Protein AF-A0A1D3LGP4-F1 (afdb_monomer)

Radius of gyration: 23.79 Å; Cα contacts (8 Å, |Δi|>4): 614; chains: 1; bounding box: 51×54×83 Å

Structure (mmCIF, N/CA/C/O backbone):
data_AF-A0A1D3LGP4-F1
#
_entry.id   AF-A0A1D3LGP4-F1
#
loop_
_atom_site.group_PDB
_atom_site.id
_atom_site.type_symbol
_atom_site.label_atom_id
_atom_site.label_alt_id
_atom_site.label_comp_id
_atom_site.label_asym_id
_atom_site.label_entity_id
_atom_site.label_seq_id
_atom_site.pdbx_PDB_ins_code
_atom_site.Cartn_x
_atom_site.Cartn_y
_atom_site.Cartn_z
_atom_site.occupancy
_atom_site.B_iso_or_equiv
_atom_site.auth_seq_id
_atom_site.auth_comp_id
_atom_site.auth_asym_id
_atom_site.auth_atom_id
_atom_site.pdbx_PDB_model_num
ATOM 1 N N . PHE A 1 1 ? -3.890 -15.655 -1.762 1.00 98.50 1 PHE A N 1
ATOM 2 C CA . PHE A 1 1 ? -4.513 -14.379 -1.352 1.00 98.50 1 PHE A CA 1
ATOM 3 C C . PHE A 1 1 ? -5.009 -14.509 0.082 1.00 98.50 1 PHE A C 1
ATOM 5 O O . PHE A 1 1 ? -5.740 -15.450 0.366 1.00 98.50 1 PHE A O 1
ATOM 12 N N . ILE A 1 2 ? -4.576 -13.627 0.984 1.00 98.75 2 ILE A N 1
ATOM 13 C CA . ILE A 1 2 ? -4.987 -13.597 2.395 1.00 98.75 2 ILE A CA 1
ATOM 14 C C . ILE A 1 2 ? -6.132 -12.598 2.554 1.00 98.75 2 ILE A C 1
ATOM 16 O O . ILE A 1 2 ? -6.033 -11.475 2.062 1.00 98.75 2 ILE A O 1
ATOM 20 N N . HIS A 1 3 ? -7.181 -12.995 3.276 1.00 98.88 3 HIS A N 1
ATOM 21 C CA . HIS A 1 3 ? -8.272 -12.119 3.694 1.00 98.88 3 HIS A CA 1
ATOM 22 C C . HIS A 1 3 ? -8.682 -12.465 5.132 1.00 98.88 3 HIS A C 1
ATOM 24 O O . HIS A 1 3 ? -9.300 -13.499 5.374 1.00 98.88 3 HIS A O 1
ATOM 30 N N . LEU A 1 4 ? -8.340 -11.596 6.087 1.00 98.69 4 LEU A N 1
ATOM 31 C CA . LEU A 1 4 ? -8.847 -11.651 7.461 1.00 98.69 4 LEU A CA 1
ATOM 32 C C . LEU A 1 4 ? -9.879 -10.545 7.670 1.00 98.69 4 LEU A C 1
ATOM 34 O O . LEU A 1 4 ? -9.785 -9.479 7.066 1.00 98.69 4 LEU A O 1
ATOM 38 N N . THR A 1 5 ? -10.849 -10.772 8.547 1.00 98.75 5 THR A N 1
ATOM 39 C CA . THR A 1 5 ? -11.844 -9.757 8.908 1.00 98.75 5 THR A CA 1
ATOM 40 C C . THR A 1 5 ? -11.935 -9.642 10.421 1.00 98.75 5 THR A C 1
ATOM 42 O O . THR A 1 5 ? -12.128 -10.637 11.118 1.00 98.75 5 THR A O 1
ATOM 45 N N . TYR A 1 6 ? -11.828 -8.418 10.924 1.00 97.31 6 TYR A N 1
ATOM 46 C CA . TYR A 1 6 ? -12.239 -8.059 12.273 1.00 97.31 6 TYR A CA 1
ATOM 47 C C . TYR A 1 6 ? -13.585 -7.345 12.206 1.00 97.31 6 TYR A C 1
ATOM 49 O O . TYR A 1 6 ? -13.752 -6.406 11.430 1.00 97.31 6 TYR A O 1
ATOM 57 N N . LYS A 1 7 ? -14.530 -7.754 13.052 1.00 97.50 7 LYS A N 1
ATOM 58 C CA . LYS A 1 7 ? -15.820 -7.085 13.197 1.00 97.50 7 LYS A CA 1
ATOM 59 C C . LYS A 1 7 ? -16.043 -6.704 14.653 1.00 97.50 7 LYS A C 1
ATOM 61 O O . LYS A 1 7 ? -16.172 -7.572 15.516 1.00 97.50 7 LYS A O 1
ATOM 66 N N . GLY A 1 8 ? -16.068 -5.402 14.908 1.00 92.25 8 GLY A N 1
ATOM 67 C CA . GLY A 1 8 ? -16.356 -4.835 16.215 1.00 92.25 8 GLY A CA 1
ATOM 68 C C . GLY A 1 8 ? -17.794 -5.088 16.651 1.00 92.25 8 GLY A C 1
ATOM 69 O O . GLY A 1 8 ? -18.684 -5.345 15.839 1.00 92.25 8 GLY A O 1
ATOM 70 N N . LYS A 1 9 ? -18.027 -5.008 17.963 1.00 86.81 9 LYS A N 1
ATOM 71 C CA . LYS A 1 9 ? -19.382 -5.070 18.522 1.00 86.81 9 LYS A CA 1
ATOM 72 C C . LYS A 1 9 ? -20.182 -3.812 18.160 1.00 86.81 9 LYS A C 1
ATOM 74 O O . LYS A 1 9 ? -19.610 -2.752 17.907 1.00 86.81 9 LYS A O 1
ATOM 79 N N . GLY A 1 10 ? -21.507 -3.942 18.209 1.00 89.81 10 GLY A N 1
ATOM 80 C CA . GLY A 1 10 ? -22.451 -2.859 17.933 1.00 89.81 10 GLY A CA 1
ATOM 81 C C . GLY A 1 10 ? -22.709 -2.633 16.442 1.00 89.81 10 GLY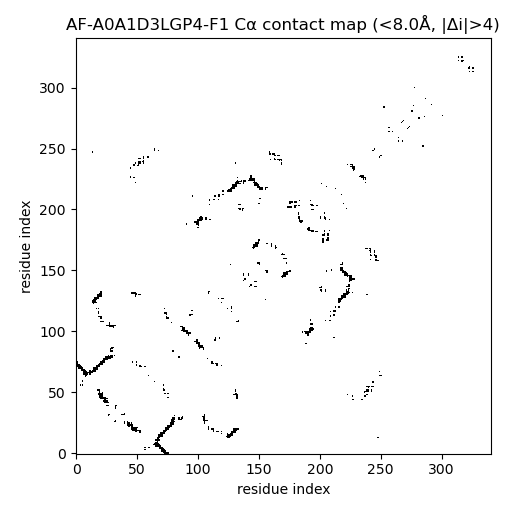 A C 1
ATOM 82 O O . GLY A 1 10 ? -22.262 -3.396 15.588 1.00 89.81 10 GLY A O 1
ATOM 83 N N . GLU A 1 11 ? -23.464 -1.578 16.137 1.00 90.94 11 GLU A N 1
ATOM 84 C CA . GLU A 1 11 ? -23.695 -1.132 14.760 1.00 90.94 11 GLU A CA 1
ATOM 85 C C . GLU A 1 11 ? -22.375 -0.670 14.129 1.00 90.94 11 GLU A C 1
ATOM 87 O O . GLU A 1 11 ? -21.642 0.124 14.727 1.00 90.94 11 GLU A O 1
ATOM 92 N N . ILE A 1 12 ? -22.071 -1.175 12.931 1.00 93.88 12 ILE A N 1
ATOM 93 C CA . ILE A 1 12 ? -20.855 -0.827 12.194 1.00 93.88 12 ILE A CA 1
ATOM 94 C C . ILE A 1 12 ? -21.037 0.543 11.544 1.00 93.88 12 ILE A C 1
ATOM 96 O O . ILE A 1 12 ? -21.869 0.711 10.659 1.00 93.88 12 ILE A O 1
ATOM 100 N N . LYS A 1 13 ? -20.221 1.510 11.968 1.00 90.44 13 LYS A N 1
ATOM 101 C CA . LYS A 1 13 ? -20.209 2.890 11.459 1.00 90.44 13 LYS A CA 1
ATOM 102 C C . LYS A 1 13 ? -19.135 3.125 10.402 1.00 90.44 13 LYS A C 1
ATOM 104 O O . LYS A 1 13 ? -19.152 4.153 9.723 1.00 90.44 13 LYS A O 1
ATOM 109 N N . LYS A 1 14 ? -18.152 2.226 10.317 1.00 93.25 14 LYS A N 1
ATOM 110 C CA . LYS A 1 14 ? -17.022 2.364 9.404 1.00 93.25 14 LYS A CA 1
ATOM 111 C C . LYS A 1 14 ? -16.486 1.008 8.964 1.00 93.25 14 LYS A C 1
ATOM 113 O O . LYS A 1 14 ? -16.207 0.153 9.802 1.00 93.25 14 LYS A O 1
ATOM 118 N N . LYS A 1 15 ? -16.306 0.847 7.658 1.00 97.56 15 LYS A N 1
ATOM 119 C CA . LYS A 1 15 ? -15.663 -0.291 7.011 1.00 97.56 15 LYS A CA 1
ATOM 120 C C . LYS A 1 15 ? -14.341 0.141 6.394 1.00 97.56 15 LYS A C 1
ATOM 122 O O . LYS A 1 15 ? -14.286 1.143 5.685 1.00 97.56 15 LYS A O 1
ATOM 127 N N . ILE A 1 16 ? -13.268 -0.586 6.669 1.00 98.25 16 ILE A N 1
ATOM 128 C CA . ILE A 1 16 ? -11.913 -0.223 6.236 1.00 98.25 16 ILE A CA 1
ATOM 129 C C . ILE A 1 16 ? -11.253 -1.453 5.625 1.00 98.25 16 ILE A C 1
ATOM 131 O O . ILE A 1 16 ? -11.353 -2.539 6.190 1.00 98.25 16 ILE A O 1
ATOM 135 N N . ALA A 1 17 ? -10.549 -1.288 4.508 1.00 98.81 17 ALA A N 1
ATOM 136 C CA . ALA A 1 17 ? -9.636 -2.300 3.992 1.00 98.81 17 ALA A CA 1
ATOM 137 C C . ALA A 1 17 ? -8.188 -1.832 4.146 1.00 98.81 17 ALA A C 1
ATOM 139 O O . ALA A 1 17 ? -7.806 -0.781 3.633 1.00 98.81 17 ALA A O 1
ATOM 140 N N . PHE A 1 18 ? -7.381 -2.640 4.825 1.00 98.88 18 PHE A N 1
ATOM 141 C CA . PHE A 1 18 ? -5.931 -2.529 4.842 1.00 98.88 18 PHE A CA 1
ATOM 142 C C . PHE A 1 18 ? -5.329 -3.549 3.886 1.00 98.88 18 PHE A C 1
ATOM 144 O O . PHE A 1 18 ? -5.557 -4.750 4.036 1.00 98.88 18 PHE A O 1
ATOM 151 N N . VAL A 1 19 ? -4.567 -3.070 2.904 1.00 98.94 19 VAL A N 1
ATOM 152 C CA . VAL A 1 19 ? -4.003 -3.898 1.832 1.00 98.94 19 VAL A CA 1
ATOM 153 C C . VAL A 1 19 ? -2.480 -3.862 1.902 1.00 98.94 19 VAL A C 1
ATOM 155 O O . VAL A 1 19 ? -1.868 -2.810 1.776 1.00 98.94 19 VAL A O 1
ATOM 158 N N . GLY A 1 20 ? -1.841 -5.005 2.124 1.00 98.94 20 GLY A N 1
ATOM 159 C CA . GLY A 1 20 ? -0.385 -5.090 2.233 1.00 98.94 20 GLY A CA 1
ATOM 160 C C . GLY A 1 20 ? 0.240 -5.764 1.017 1.00 98.94 20 GLY A C 1
ATOM 161 O O . GLY A 1 20 ? -0.147 -6.893 0.692 1.00 98.94 20 GLY A O 1
ATOM 162 N N . LYS A 1 21 ? 1.251 -5.139 0.391 1.00 98.94 21 LYS A N 1
ATOM 163 C CA . LYS A 1 21 ? 2.111 -5.833 -0.594 1.00 98.94 21 LYS A CA 1
ATOM 164 C C . LYS A 1 21 ? 2.756 -7.053 0.072 1.00 98.94 21 LYS A C 1
ATOM 166 O O . LYS A 1 21 ? 3.289 -6.945 1.179 1.00 98.94 21 LYS A O 1
ATOM 171 N N . GLY A 1 22 ? 2.662 -8.207 -0.585 1.00 98.75 22 GLY A N 1
ATOM 172 C C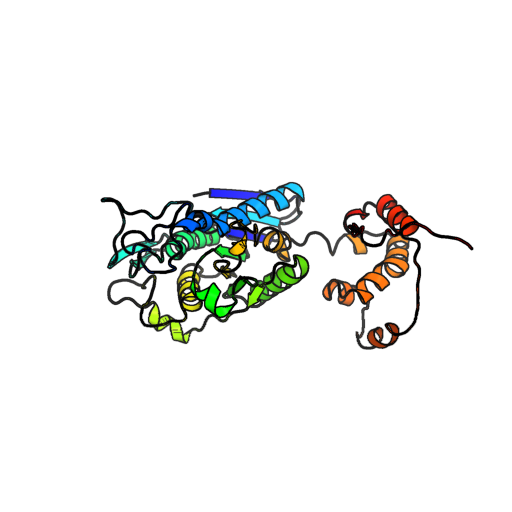A . GLY A 1 22 ? 3.011 -9.511 -0.019 1.00 98.75 22 GLY A CA 1
ATOM 173 C C . GLY A 1 22 ? 3.970 -10.326 -0.879 1.00 98.75 22 GLY A C 1
ATOM 174 O O . GLY A 1 22 ? 3.769 -11.530 -0.994 1.00 98.75 22 GLY A O 1
ATOM 175 N N . ILE A 1 23 ? 4.975 -9.700 -1.494 1.00 98.88 23 ILE A N 1
ATOM 176 C CA . ILE A 1 23 ? 5.972 -10.434 -2.280 1.00 98.88 23 ILE A CA 1
ATOM 177 C C . ILE A 1 23 ? 6.976 -11.077 -1.318 1.00 98.88 23 ILE A C 1
ATOM 179 O O . ILE A 1 23 ? 7.710 -10.382 -0.623 1.00 98.88 23 ILE A O 1
ATOM 183 N N . THR A 1 24 ? 6.967 -12.406 -1.201 1.00 98.75 24 THR A N 1
ATOM 184 C CA . THR A 1 24 ? 7.789 -13.119 -0.202 1.00 98.75 24 THR A CA 1
ATOM 185 C C . THR A 1 24 ? 9.277 -13.069 -0.522 1.00 98.75 24 THR A C 1
ATOM 187 O O . THR A 1 24 ? 10.103 -13.020 0.389 1.00 98.75 24 THR A O 1
ATOM 190 N N . PHE A 1 25 ? 9.602 -13.043 -1.810 1.00 98.81 25 PHE A N 1
ATOM 191 C CA . PHE A 1 25 ? 10.920 -12.750 -2.341 1.00 98.81 25 PHE A CA 1
ATOM 192 C C . PHE A 1 25 ? 10.768 -12.129 -3.729 1.00 98.81 25 PHE A C 1
ATOM 194 O O . PHE A 1 25 ? 9.971 -12.599 -4.546 1.00 98.81 25 PHE A O 1
ATOM 201 N N . ASP A 1 26 ? 11.526 -11.065 -3.977 1.00 98.69 26 ASP A N 1
ATOM 202 C CA . ASP A 1 26 ? 11.511 -10.337 -5.239 1.00 98.69 26 ASP A CA 1
ATOM 203 C C . ASP A 1 26 ? 12.869 -10.424 -5.940 1.00 98.69 26 ASP A C 1
ATOM 205 O O . ASP A 1 26 ? 13.795 -9.669 -5.646 1.00 98.69 26 ASP A O 1
ATOM 209 N N . ALA A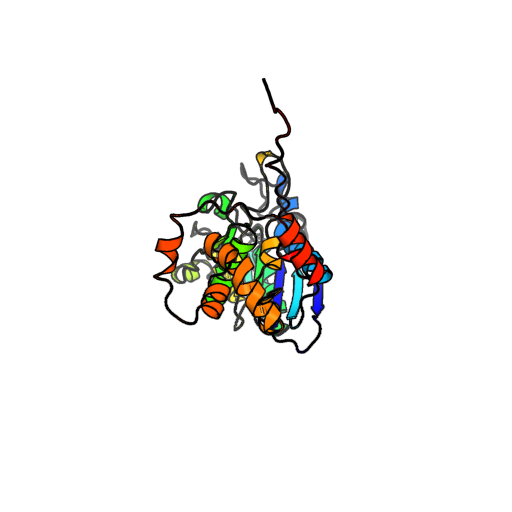 1 27 ? 12.998 -11.353 -6.887 1.00 98.50 27 ALA A N 1
ATOM 210 C CA . ALA A 1 27 ? 14.168 -11.409 -7.760 1.00 98.50 27 ALA A CA 1
ATOM 211 C C . ALA A 1 27 ? 14.139 -10.311 -8.844 1.00 98.50 27 ALA A C 1
ATOM 213 O O . ALA A 1 27 ? 15.151 -10.078 -9.505 1.00 98.50 27 ALA A O 1
ATOM 214 N N . GLY A 1 28 ? 12.984 -9.675 -9.063 1.00 98.38 28 GLY A N 1
ATOM 215 C CA . GLY A 1 28 ? 12.671 -8.822 -10.211 1.00 98.38 28 GLY A CA 1
ATOM 216 C C . GLY A 1 28 ? 12.154 -9.564 -11.445 1.00 98.38 28 GLY A C 1
ATOM 217 O O . GLY A 1 28 ? 11.834 -8.949 -12.464 1.00 98.38 28 GLY A O 1
ATOM 218 N N . GLY A 1 29 ? 12.047 -10.894 -11.387 1.00 98.56 29 GLY A N 1
ATOM 219 C CA . GLY A 1 29 ? 11.673 -11.720 -12.536 1.00 98.56 29 GLY A CA 1
ATOM 220 C C . GLY A 1 29 ? 12.718 -11.644 -13.655 1.00 98.56 29 GLY A C 1
ATOM 221 O O . GLY A 1 29 ? 13.920 -11.610 -13.396 1.00 98.56 29 GLY A O 1
ATOM 222 N N . TYR A 1 30 ? 12.278 -11.615 -14.916 1.00 98.56 30 TYR A N 1
ATOM 223 C CA . TYR A 1 30 ? 13.190 -11.494 -16.063 1.00 98.56 30 TYR A CA 1
ATOM 224 C C . TYR A 1 30 ? 13.950 -10.157 -16.097 1.00 98.56 30 TYR A C 1
ATOM 226 O O . TYR A 1 30 ? 15.089 -10.113 -16.562 1.00 98.56 30 TYR A O 1
ATOM 234 N N . ASN A 1 31 ? 13.381 -9.081 -15.550 1.00 97.88 31 ASN A N 1
ATOM 235 C CA . ASN A 1 31 ? 14.112 -7.868 -15.183 1.00 97.88 31 ASN A CA 1
ATOM 236 C C . ASN A 1 31 ? 14.857 -8.059 -13.854 1.00 97.88 31 ASN A C 1
ATOM 238 O O . ASN A 1 31 ? 14.626 -7.345 -12.884 1.00 97.88 31 ASN A O 1
ATOM 242 N N . LEU A 1 32 ? 15.764 -9.036 -13.833 1.00 98.44 32 LEU A N 1
ATOM 243 C CA . LEU A 1 32 ? 16.519 -9.435 -12.651 1.00 98.44 32 LEU A CA 1
ATOM 244 C C . LEU A 1 32 ? 17.201 -8.237 -11.979 1.00 98.44 32 LEU A C 1
ATOM 246 O O . LEU A 1 32 ? 17.863 -7.428 -12.640 1.00 98.44 32 LEU A O 1
ATOM 250 N N . LYS A 1 33 ? 17.128 -8.190 -10.647 1.00 98.06 33 LYS A N 1
ATOM 251 C CA . LYS A 1 33 ? 17.894 -7.276 -9.788 1.00 98.06 33 LYS A CA 1
ATOM 252 C C . LYS A 1 33 ? 19.397 -7.602 -9.823 1.00 98.06 33 LYS A C 1
ATOM 254 O O . LYS A 1 33 ? 19.974 -8.101 -8.865 1.00 98.06 33 LYS A O 1
ATOM 259 N N . ALA A 1 34 ? 20.037 -7.337 -10.961 1.00 97.12 34 ALA A N 1
ATOM 260 C CA . ALA A 1 34 ? 21.456 -7.607 -11.219 1.00 97.12 34 ALA A CA 1
ATOM 261 C C . ALA A 1 34 ? 22.337 -6.345 -11.151 1.00 97.12 34 ALA A C 1
ATOM 263 O O . ALA A 1 34 ? 23.563 -6.430 -11.189 1.00 97.12 34 ALA A O 1
ATOM 264 N N . GLY A 1 35 ? 21.722 -5.161 -11.076 1.00 93.19 35 GLY A N 1
ATOM 265 C CA . GLY A 1 35 ? 22.443 -3.893 -11.001 1.00 93.19 35 GLY A CA 1
ATOM 266 C C . GLY A 1 35 ? 23.162 -3.698 -9.656 1.00 93.19 35 GLY A C 1
ATOM 267 O O . GLY A 1 35 ? 22.681 -4.191 -8.628 1.00 93.19 35 GLY A O 1
ATOM 268 N N . PRO A 1 36 ? 24.274 -2.938 -9.622 1.00 93.06 36 PRO A N 1
ATOM 269 C CA . PRO A 1 36 ? 24.915 -2.540 -8.372 1.00 93.06 36 PRO A CA 1
ATOM 270 C C . PRO A 1 36 ? 23.930 -1.822 -7.443 1.00 93.06 36 PRO A C 1
ATOM 272 O O . PRO A 1 36 ? 23.225 -0.908 -7.868 1.00 93.06 36 PRO A O 1
ATOM 275 N N . GLY A 1 37 ? 23.880 -2.233 -6.173 1.00 90.38 37 GLY A N 1
ATOM 276 C CA . GLY A 1 37 ? 22.982 -1.633 -5.180 1.00 90.38 37 GLY A CA 1
ATOM 277 C C . GLY A 1 37 ? 21.498 -1.985 -5.351 1.00 90.38 37 GLY A C 1
ATOM 278 O O . GLY A 1 37 ? 20.655 -1.331 -4.747 1.00 90.38 37 GLY A O 1
ATOM 279 N N . SER A 1 38 ? 21.164 -3.006 -6.147 1.00 91.44 38 SER A N 1
ATOM 280 C CA . SER A 1 38 ? 19.783 -3.496 -6.305 1.00 91.44 38 SER A CA 1
ATOM 281 C C . SER A 1 38 ? 19.220 -4.201 -5.063 1.00 91.44 38 SER A C 1
ATOM 283 O O . SER A 1 38 ? 18.004 -4.339 -4.948 1.00 91.44 38 SER A O 1
ATOM 285 N N . MET A 1 39 ? 20.088 -4.591 -4.120 1.00 94.62 39 MET A N 1
ATOM 286 C CA . MET A 1 39 ? 19.742 -5.187 -2.823 1.00 94.62 39 MET A CA 1
ATOM 287 C C . MET A 1 39 ? 18.925 -6.484 -2.926 1.00 94.62 39 MET A C 1
ATOM 289 O O . MET A 1 39 ? 18.067 -6.742 -2.080 1.00 94.62 39 MET A O 1
ATOM 293 N N . ILE A 1 40 ? 19.162 -7.306 -3.956 1.00 97.69 40 ILE A N 1
ATOM 294 C CA . ILE A 1 40 ? 18.442 -8.575 -4.160 1.00 97.69 40 ILE A CA 1
ATOM 295 C C . ILE A 1 40 ? 18.484 -9.480 -2.912 1.00 97.69 40 ILE A C 1
ATOM 297 O O . ILE A 1 40 ? 17.503 -10.138 -2.579 1.00 97.69 40 ILE A O 1
ATOM 301 N N . GLU A 1 41 ? 19.579 -9.449 -2.150 1.00 95.44 41 GLU A N 1
ATOM 302 C CA . GLU A 1 41 ? 19.765 -10.196 -0.904 1.00 95.44 41 GLU A CA 1
ATOM 303 C C . GLU A 1 41 ? 18.831 -9.755 0.236 1.00 95.44 41 GLU A C 1
ATOM 305 O O . GLU A 1 41 ? 18.568 -10.525 1.165 1.00 95.44 41 GLU A O 1
ATOM 310 N N . LEU A 1 42 ? 18.301 -8.528 0.174 1.00 95.75 42 LEU A N 1
ATOM 311 C CA . LEU A 1 42 ? 17.356 -7.992 1.153 1.00 95.75 42 LEU A CA 1
ATOM 312 C C . LEU A 1 42 ? 15.894 -8.247 0.778 1.00 95.75 42 LEU A C 1
ATOM 314 O O . LEU A 1 42 ? 15.028 -8.047 1.628 1.00 95.75 42 LEU A O 1
ATOM 318 N N . MET A 1 43 ? 15.597 -8.743 -0.428 1.00 97.69 43 MET A N 1
ATOM 319 C CA . MET A 1 43 ? 14.234 -8.801 -0.985 1.00 97.69 43 MET A CA 1
ATOM 320 C C . MET A 1 43 ? 13.264 -9.746 -0.266 1.00 97.69 43 MET A C 1
ATOM 322 O O . MET A 1 43 ? 12.069 -9.723 -0.538 1.00 97.69 43 MET A O 1
ATOM 326 N N . LYS A 1 44 ? 13.719 -10.477 0.760 1.00 97.38 44 LYS A N 1
ATOM 327 C CA . LYS A 1 44 ? 12.827 -11.086 1.765 1.00 97.38 44 LYS A CA 1
ATOM 328 C C . LYS A 1 44 ? 11.957 -10.059 2.507 1.00 97.38 44 LYS A C 1
ATOM 330 O O . LYS A 1 44 ? 10.948 -10.419 3.102 1.00 97.38 44 LYS A O 1
ATOM 335 N N . PHE A 1 45 ? 12.367 -8.787 2.533 1.00 97.00 45 PHE A N 1
ATOM 336 C CA . PHE A 1 45 ? 11.603 -7.706 3.159 1.00 97.00 45 PHE A CA 1
ATOM 337 C C . PHE A 1 45 ? 10.432 -7.218 2.295 1.00 97.00 45 PHE A C 1
ATOM 339 O O . PHE A 1 45 ? 9.660 -6.379 2.758 1.00 97.00 45 PHE A O 1
ATOM 346 N N . ASP A 1 46 ? 10.265 -7.723 1.070 1.00 98.50 46 ASP A N 1
ATOM 347 C CA . ASP A 1 46 ? 9.312 -7.172 0.101 1.00 98.50 46 ASP A CA 1
ATOM 348 C C . ASP A 1 46 ? 7.833 -7.554 0.366 1.00 98.50 46 ASP A C 1
ATOM 350 O O . ASP A 1 46 ? 6.892 -7.179 -0.341 1.00 98.50 46 ASP A O 1
ATOM 354 N N . MET A 1 47 ? 7.621 -8.242 1.487 1.00 98.56 47 MET A N 1
ATOM 355 C CA . MET A 1 47 ? 6.336 -8.518 2.124 1.00 98.56 47 MET A CA 1
ATOM 356 C C . MET A 1 47 ? 6.099 -7.653 3.376 1.00 98.56 47 MET A C 1
ATOM 358 O O . MET A 1 47 ? 5.171 -7.915 4.143 1.00 98.56 47 MET A O 1
ATOM 362 N N . SER A 1 48 ? 6.908 -6.607 3.607 1.00 98.56 48 SER A N 1
ATOM 363 C CA . SER A 1 48 ? 6.792 -5.741 4.796 1.00 98.56 48 SER A CA 1
ATOM 364 C C . SER A 1 48 ? 5.425 -5.064 4.904 1.00 98.56 48 SER A C 1
ATOM 366 O O . SER A 1 48 ? 4.932 -4.859 6.011 1.00 98.56 48 SER A O 1
ATOM 368 N N . GLY A 1 49 ? 4.783 -4.759 3.772 1.00 98.69 49 GLY A N 1
ATOM 369 C CA . GLY A 1 49 ? 3.413 -4.245 3.750 1.00 98.69 49 GLY A CA 1
ATOM 370 C C . GLY A 1 49 ? 2.412 -5.247 4.331 1.00 98.69 49 GLY A C 1
ATOM 371 O O . GLY A 1 49 ? 1.641 -4.918 5.229 1.00 98.69 49 GLY A O 1
ATOM 372 N N . CYS A 1 50 ? 2.468 -6.502 3.879 1.00 98.81 50 CYS A N 1
ATOM 373 C CA . CYS A 1 50 ? 1.686 -7.606 4.437 1.00 98.81 50 CYS A CA 1
ATOM 374 C C . CYS A 1 50 ? 1.982 -7.811 5.930 1.00 98.81 50 CYS A C 1
ATOM 376 O O . CYS A 1 50 ? 1.052 -7.918 6.728 1.00 98.81 50 CYS A O 1
ATOM 378 N N . ALA A 1 51 ? 3.255 -7.779 6.339 1.00 97.44 51 ALA A N 1
ATOM 379 C CA . ALA A 1 51 ? 3.637 -7.882 7.747 1.00 97.44 51 ALA A CA 1
ATOM 380 C C . ALA A 1 51 ? 3.022 -6.762 8.606 1.00 97.44 51 ALA A C 1
ATOM 382 O O . ALA A 1 51 ? 2.513 -7.036 9.692 1.00 97.44 51 ALA A O 1
ATOM 383 N N . ALA A 1 52 ? 3.016 -5.518 8.114 1.00 97.62 52 ALA A N 1
ATOM 384 C CA . ALA A 1 52 ? 2.397 -4.386 8.800 1.00 97.62 52 ALA A CA 1
ATOM 385 C C . ALA A 1 52 ? 0.876 -4.559 8.950 1.00 97.62 52 ALA A C 1
ATOM 387 O O . ALA A 1 52 ? 0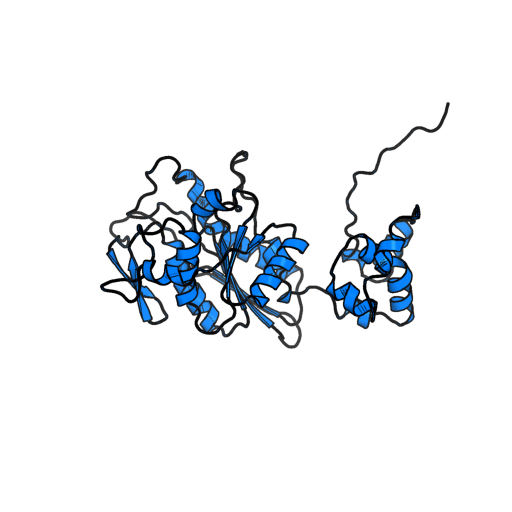.324 -4.294 10.019 1.00 97.62 52 ALA A O 1
ATOM 388 N N . VAL A 1 53 ? 0.209 -5.059 7.906 1.00 98.62 53 VAL A N 1
ATOM 389 C CA . VAL A 1 53 ? -1.232 -5.358 7.906 1.00 98.62 53 VAL A CA 1
ATOM 390 C C . VAL A 1 53 ? -1.581 -6.509 8.855 1.00 98.62 53 VAL A C 1
ATOM 392 O O . VAL A 1 53 ? -2.549 -6.419 9.604 1.00 98.62 53 VAL A O 1
ATOM 395 N N . LEU A 1 54 ? -0.790 -7.582 8.891 1.00 96.75 54 LEU A N 1
ATOM 396 C CA . LEU A 1 54 ? -1.007 -8.687 9.833 1.00 96.75 54 LEU A CA 1
ATOM 397 C C . LEU A 1 54 ? -0.697 -8.278 11.280 1.00 96.75 54 LEU A C 1
ATOM 399 O O . LEU A 1 54 ? -1.419 -8.660 12.202 1.00 96.75 54 LEU A O 1
ATOM 403 N N . GLY A 1 55 ? 0.338 -7.461 11.491 1.00 87.25 55 GLY A N 1
ATOM 404 C CA . GLY A 1 55 ? 0.647 -6.891 12.801 1.00 87.25 55 GLY A CA 1
ATOM 405 C C . GLY A 1 55 ? -0.467 -5.972 13.308 1.00 87.25 55 GLY A C 1
ATOM 406 O O . GLY A 1 55 ? -0.840 -6.054 14.479 1.00 87.25 55 GLY A O 1
ATOM 407 N N . SER A 1 56 ? -1.065 -5.153 12.436 1.00 88.81 56 SER A N 1
ATOM 408 C CA . SER A 1 56 ? -2.226 -4.338 12.812 1.00 88.81 56 SER A CA 1
ATOM 409 C C . SER A 1 56 ? -3.465 -5.196 13.078 1.00 88.81 56 SER A C 1
ATOM 411 O O . SER A 1 56 ? -4.198 -4.911 14.023 1.00 88.81 56 SER A O 1
ATOM 413 N N . ALA A 1 57 ? -3.660 -6.303 12.350 1.00 85.88 57 ALA A N 1
ATOM 414 C CA . ALA A 1 57 ? -4.714 -7.276 12.644 1.00 85.88 57 ALA A CA 1
ATOM 415 C C . ALA A 1 57 ? -4.574 -7.872 14.053 1.00 85.88 57 ALA A C 1
ATOM 417 O O . ALA A 1 57 ? -5.563 -7.958 14.783 1.00 85.88 57 ALA A O 1
ATOM 418 N N . TYR A 1 58 ? -3.351 -8.221 14.468 1.00 81.19 58 TYR A N 1
ATOM 419 C CA . TYR A 1 58 ? -3.067 -8.668 15.835 1.00 81.19 58 TYR A CA 1
ATOM 420 C C . TYR A 1 58 ? -3.430 -7.595 16.874 1.00 81.19 58 TYR A C 1
ATOM 422 O O . TYR A 1 58 ? -4.148 -7.883 17.838 1.00 81.19 58 TYR A O 1
ATOM 430 N N . CYS A 1 59 ? -2.987 -6.350 16.671 1.00 79.31 59 CYS A N 1
ATOM 431 C CA . CYS A 1 59 ? -3.299 -5.240 17.573 1.00 79.31 59 CYS A CA 1
ATOM 432 C C . CYS A 1 59 ? -4.812 -4.994 17.666 1.00 79.31 59 CYS A C 1
ATOM 434 O O . CYS A 1 59 ? -5.366 -4.966 18.763 1.00 79.31 59 CYS A O 1
ATOM 436 N N . ILE A 1 60 ? -5.502 -4.889 16.531 1.00 81.12 60 ILE A N 1
ATOM 437 C CA . ILE A 1 60 ? -6.942 -4.614 16.460 1.00 81.12 60 ILE A CA 1
ATOM 438 C C . ILE A 1 60 ? -7.757 -5.771 17.050 1.00 81.12 60 ILE A C 1
ATOM 440 O O . ILE A 1 60 ? -8.663 -5.530 17.845 1.00 81.12 60 ILE A O 1
ATOM 444 N N . GLY A 1 61 ? -7.410 -7.025 16.750 1.00 75.75 61 GLY A N 1
ATOM 445 C CA . GLY A 1 61 ? -8.066 -8.202 17.330 1.00 75.75 61 GLY A CA 1
ATOM 446 C C . GLY A 1 61 ? -7.871 -8.330 18.847 1.00 75.75 61 GLY A C 1
ATOM 447 O O . GLY A 1 61 ? -8.722 -8.899 19.537 1.00 75.75 61 GLY A O 1
ATOM 448 N N . THR A 1 62 ? -6.783 -7.761 19.376 1.00 73.38 62 THR A N 1
ATOM 449 C CA . THR A 1 62 ? -6.492 -7.719 20.816 1.00 73.38 62 THR A CA 1
ATOM 450 C C . THR A 1 62 ? -7.237 -6.582 21.510 1.00 73.38 62 THR A C 1
ATOM 452 O O . THR A 1 62 ? -7.884 -6.813 22.532 1.00 73.38 62 THR A O 1
ATOM 455 N N . ILE A 1 63 ? -7.172 -5.367 20.956 1.00 81.56 63 ILE A N 1
ATOM 456 C CA . ILE A 1 63 ? -7.784 -4.170 21.549 1.00 81.56 63 ILE A CA 1
ATOM 457 C C . ILE A 1 63 ? -9.313 -4.202 21.410 1.00 81.56 63 ILE A C 1
ATOM 459 O O . ILE A 1 63 ? -10.024 -3.739 22.299 1.00 81.56 63 ILE A O 1
ATOM 463 N N . LYS A 1 64 ? -9.813 -4.805 20.327 1.00 83.38 64 LYS A N 1
ATOM 464 C CA . LYS A 1 64 ? -11.234 -5.000 20.022 1.00 83.38 64 LYS A CA 1
ATOM 465 C C . LYS A 1 64 ? -12.035 -3.687 19.928 1.00 83.38 64 LYS A C 1
ATOM 467 O O . LYS A 1 64 ? -12.992 -3.510 20.684 1.00 83.38 64 LYS A O 1
ATOM 472 N N . PRO A 1 65 ? -11.697 -2.773 18.994 1.00 80.44 65 PRO A N 1
ATOM 473 C CA . PRO A 1 65 ? -12.476 -1.555 18.771 1.00 80.44 65 PRO A CA 1
ATOM 474 C C . PRO A 1 65 ? -13.930 -1.871 18.384 1.00 80.44 65 PRO A C 1
ATOM 476 O O . PRO A 1 65 ? -14.206 -2.798 17.619 1.00 80.44 65 PRO A O 1
ATOM 479 N N . GLU A 1 66 ? -14.875 -1.104 18.915 1.00 85.50 66 GLU A N 1
ATOM 480 C CA . GLU A 1 66 ? -16.300 -1.227 18.590 1.00 85.50 66 GLU A CA 1
ATOM 481 C C . GLU A 1 66 ? -16.645 -0.435 17.321 1.00 85.50 66 GLU A C 1
ATOM 483 O O . GLU A 1 66 ? -15.883 0.427 16.889 1.00 85.50 66 GLU A O 1
ATOM 488 N N . HIS A 1 67 ? -17.804 -0.713 16.722 1.00 88.56 67 HIS A N 1
ATOM 489 C CA . HIS A 1 67 ? -18.364 0.051 15.596 1.00 88.56 67 HIS A CA 1
ATOM 490 C C . HIS A 1 67 ? -17.551 0.075 14.290 1.00 88.56 67 HIS A C 1
ATOM 492 O O . HIS A 1 67 ? -17.880 0.847 13.385 1.00 88.56 67 HIS A O 1
ATOM 498 N N . VAL A 1 68 ? -16.536 -0.777 14.153 1.00 92.94 68 VAL A N 1
ATOM 499 C CA . VAL A 1 68 ? -15.699 -0.866 12.949 1.00 92.94 68 VAL A CA 1
ATOM 500 C C . VAL A 1 68 ? -15.656 -2.284 12.389 1.00 92.94 68 VAL A C 1
ATOM 502 O O . VAL A 1 68 ? -15.654 -3.262 13.135 1.00 92.94 68 VAL A O 1
ATOM 505 N N . GLU A 1 69 ? -15.600 -2.396 11.068 1.00 97.69 69 GLU A N 1
ATOM 506 C CA . GLU A 1 69 ? -15.304 -3.633 10.342 1.00 97.69 69 GLU A CA 1
ATOM 507 C C . GLU A 1 69 ? -14.012 -3.398 9.550 1.00 97.69 69 GLU A C 1
ATOM 509 O O . GLU A 1 69 ? -13.914 -2.440 8.783 1.00 97.69 69 GLU A O 1
ATOM 514 N N . VAL A 1 70 ? -12.987 -4.212 9.796 1.00 98.50 70 VAL A N 1
ATOM 515 C CA . VAL A 1 70 ? -11.655 -4.041 9.203 1.00 98.50 70 VAL A CA 1
ATOM 516 C C . VAL A 1 70 ? -11.278 -5.306 8.449 1.00 98.50 70 VAL A C 1
ATOM 518 O O . VAL A 1 70 ? -11.234 -6.392 9.026 1.00 98.50 70 VAL A O 1
ATOM 521 N N . HIS A 1 71 ? -10.992 -5.151 7.162 1.00 98.88 71 HIS A N 1
ATOM 522 C CA . HIS A 1 71 ? -10.503 -6.201 6.281 1.00 98.88 71 HIS A CA 1
ATOM 523 C C . HIS A 1 71 ? -8.990 -6.075 6.142 1.00 98.88 71 HIS A C 1
ATOM 525 O O . HIS A 1 71 ? -8.479 -5.003 5.832 1.00 98.88 71 HIS A O 1
ATOM 531 N N . PHE A 1 72 ? -8.277 -7.174 6.351 1.00 98.81 72 PHE A N 1
ATOM 532 C CA . PHE A 1 72 ? -6.825 -7.251 6.226 1.00 98.81 72 PHE A CA 1
ATOM 533 C C . PHE A 1 72 ? -6.505 -8.145 5.037 1.00 98.81 72 PHE A C 1
ATOM 535 O O . PHE A 1 72 ? -6.802 -9.344 5.056 1.00 98.81 72 PHE A O 1
ATOM 542 N N . LEU A 1 73 ? -5.952 -7.547 3.989 1.00 98.94 73 LEU A N 1
ATOM 543 C CA . LEU A 1 73 ? -5.826 -8.150 2.670 1.00 98.94 73 LEU A CA 1
ATOM 544 C C . LEU A 1 73 ? -4.362 -8.204 2.239 1.00 98.94 73 LEU A C 1
ATOM 546 O O . LEU A 1 73 ? -3.604 -7.257 2.453 1.00 98.94 73 LEU A O 1
ATOM 550 N N . SER A 1 74 ? -3.967 -9.294 1.584 1.00 98.94 74 SER A N 1
ATOM 551 C CA . SER A 1 74 ? -2.678 -9.358 0.891 1.00 98.94 74 SER A CA 1
ATOM 552 C C . SER A 1 74 ? -2.690 -10.369 -0.257 1.00 98.94 74 SER A C 1
ATOM 554 O O . SER A 1 74 ? -3.000 -11.553 -0.078 1.00 98.94 74 SER A O 1
ATOM 556 N N . ALA A 1 75 ? -2.308 -9.913 -1.448 1.00 98.88 75 ALA A N 1
ATOM 557 C CA . ALA A 1 75 ? -2.051 -10.766 -2.602 1.00 98.88 75 ALA A CA 1
ATOM 558 C C . ALA A 1 75 ? -0.629 -11.345 -2.517 1.00 98.88 75 ALA A C 1
ATOM 560 O O . ALA A 1 75 ? 0.291 -10.864 -3.168 1.00 98.88 75 ALA A O 1
ATOM 561 N N . VAL A 1 76 ? -0.451 -12.349 -1.653 1.00 98.88 76 VAL A N 1
ATOM 562 C CA . VAL A 1 76 ? 0.857 -12.977 -1.410 1.00 98.88 76 VAL A CA 1
ATOM 563 C C . VAL A 1 76 ? 1.276 -13.876 -2.574 1.00 98.88 76 VAL A C 1
ATOM 565 O O . VAL A 1 76 ? 0.505 -14.758 -2.967 1.00 98.88 76 VAL A O 1
ATOM 568 N N . CYS A 1 77 ? 2.495 -13.676 -3.075 1.00 98.81 77 CYS A N 1
ATOM 569 C CA . CYS A 1 77 ? 3.174 -14.517 -4.064 1.00 98.81 77 CYS A CA 1
ATOM 570 C C . CYS A 1 77 ? 4.700 -14.288 -4.010 1.00 98.81 77 CYS A C 1
ATOM 572 O O . CYS A 1 77 ? 5.189 -13.582 -3.132 1.00 98.81 77 CYS A O 1
ATOM 574 N N . GLU A 1 78 ? 5.447 -14.879 -4.941 1.00 98.62 78 GLU A N 1
ATOM 575 C CA . GLU A 1 78 ? 6.898 -14.711 -5.085 1.00 98.62 78 GLU A CA 1
ATOM 576 C C . GLU A 1 78 ? 7.236 -14.334 -6.536 1.00 98.62 78 GLU A C 1
ATOM 578 O O . GLU A 1 78 ? 6.614 -14.864 -7.461 1.00 98.62 78 GLU A O 1
ATOM 583 N N . ASN A 1 79 ? 8.194 -13.423 -6.751 1.00 98.69 79 ASN A N 1
ATOM 584 C CA . ASN A 1 79 ? 8.588 -12.956 -8.086 1.00 98.69 79 ASN A CA 1
ATOM 585 C C . ASN A 1 79 ? 9.925 -13.577 -8.497 1.00 98.69 79 ASN A C 1
ATOM 587 O O . ASN A 1 79 ? 10.990 -13.156 -8.044 1.00 98.69 79 ASN A O 1
ATOM 591 N N . MET A 1 80 ? 9.856 -14.593 -9.357 1.00 98.62 80 MET A N 1
ATOM 592 C CA . MET A 1 80 ? 10.976 -15.479 -9.683 1.00 98.62 80 MET A CA 1
ATOM 593 C C . MET A 1 80 ? 11.225 -15.573 -11.188 1.00 98.62 80 MET A C 1
ATOM 595 O O . MET A 1 80 ? 10.346 -15.307 -12.007 1.00 98.62 80 MET A O 1
ATOM 599 N N . ILE A 1 81 ? 12.426 -16.025 -11.554 1.00 98.50 81 ILE A N 1
ATOM 600 C CA . ILE A 1 81 ? 12.751 -16.435 -12.924 1.00 98.50 81 ILE A CA 1
ATOM 601 C C . ILE A 1 81 ? 12.386 -17.908 -13.089 1.00 98.50 81 ILE A C 1
ATOM 603 O O . ILE A 1 81 ? 12.779 -18.756 -12.290 1.00 98.50 81 ILE A O 1
ATOM 607 N N . SER A 1 82 ? 11.642 -18.221 -14.142 1.00 98.31 82 SER A N 1
ATOM 608 C CA . SER A 1 82 ? 11.251 -19.584 -14.490 1.00 98.31 82 SER A CA 1
ATOM 609 C C . SER A 1 82 ? 10.803 -19.626 -15.946 1.00 98.31 82 SER A C 1
ATOM 611 O O . SER A 1 82 ? 10.380 -18.611 -16.490 1.00 98.31 82 SER A O 1
ATOM 613 N N . GLN A 1 83 ? 10.793 -20.813 -16.553 1.00 98.12 83 GLN A N 1
ATOM 614 C CA . GLN A 1 83 ? 10.125 -21.039 -17.841 1.00 98.12 83 GLN A CA 1
ATOM 615 C C . GLN A 1 83 ? 8.628 -20.665 -17.817 1.00 98.12 83 GLN A C 1
ATOM 617 O O . GLN A 1 83 ? 8.045 -20.387 -18.859 1.00 98.12 83 GLN A O 1
ATOM 622 N N . ASN A 1 84 ? 8.019 -20.644 -16.625 1.00 98.38 84 ASN A N 1
ATOM 623 C CA . ASN A 1 84 ? 6.619 -20.277 -16.410 1.00 98.38 84 ASN A CA 1
ATOM 624 C C . ASN A 1 84 ? 6.432 -18.795 -16.032 1.00 98.38 84 ASN A C 1
ATOM 626 O O . ASN A 1 84 ? 5.307 -18.383 -15.756 1.00 98.38 84 ASN A O 1
ATOM 630 N N . ALA A 1 85 ? 7.509 -18.008 -15.938 1.00 98.38 85 ALA A N 1
ATOM 631 C CA . ALA A 1 85 ? 7.415 -16.612 -15.533 1.00 98.38 85 ALA A CA 1
ATOM 632 C C . ALA A 1 85 ? 6.817 -15.749 -16.654 1.00 98.38 85 ALA A C 1
ATOM 634 O O . ALA A 1 85 ? 7.120 -15.929 -17.836 1.00 98.38 85 ALA A O 1
ATOM 635 N N . TYR A 1 86 ? 5.987 -14.785 -16.260 1.00 98.44 86 TYR A N 1
ATOM 636 C CA . TYR A 1 86 ? 5.563 -13.687 -17.124 1.00 98.44 86 TYR A CA 1
ATOM 637 C C . TYR A 1 86 ? 6.768 -12.860 -17.594 1.00 98.44 86 TYR A C 1
ATOM 639 O O . TYR A 1 86 ? 7.801 -12.790 -16.921 1.00 98.44 86 TYR A O 1
ATOM 647 N N . ARG A 1 87 ? 6.651 -12.261 -18.778 1.00 98.62 87 ARG A N 1
ATOM 648 C CA . ARG A 1 87 ? 7.765 -11.622 -19.487 1.00 98.62 87 ARG A CA 1
ATOM 649 C C . ARG A 1 87 ? 7.577 -10.109 -19.592 1.00 98.62 87 ARG A C 1
ATOM 651 O O . ARG A 1 87 ? 6.444 -9.629 -19.634 1.00 98.62 87 ARG A O 1
ATOM 658 N N . PRO A 1 88 ? 8.674 -9.349 -19.740 1.00 98.19 88 PRO A N 1
ATOM 659 C CA . PRO A 1 88 ? 8.592 -7.979 -20.221 1.00 98.19 88 PRO A CA 1
ATOM 660 C C . PRO A 1 88 ? 7.917 -7.965 -21.602 1.00 98.19 88 PRO A C 1
ATOM 662 O O . PRO A 1 88 ? 8.312 -8.717 -22.493 1.00 98.19 88 PRO A O 1
ATOM 665 N N . GLY A 1 89 ? 6.899 -7.127 -21.768 1.00 97.25 89 GLY A N 1
ATOM 666 C CA . GLY A 1 89 ? 6.066 -7.024 -22.966 1.00 97.25 89 GLY A CA 1
ATOM 667 C C . GLY A 1 89 ? 4.799 -7.885 -22.952 1.00 97.25 89 GLY A C 1
ATOM 668 O O . GLY A 1 89 ? 3.958 -7.705 -23.831 1.00 97.25 89 GLY A O 1
ATOM 669 N N . ASP A 1 90 ? 4.613 -8.783 -21.976 1.00 98.69 90 ASP A N 1
ATOM 670 C CA . ASP A 1 90 ? 3.329 -9.474 -21.826 1.00 98.69 90 ASP A CA 1
ATOM 671 C C . ASP A 1 90 ? 2.217 -8.450 -21.522 1.00 98.69 90 ASP A C 1
ATOM 673 O O . ASP A 1 90 ? 2.416 -7.493 -20.767 1.00 98.69 90 ASP A O 1
ATOM 677 N N . ILE A 1 91 ? 1.025 -8.673 -22.084 1.00 98.75 91 ILE A N 1
ATOM 678 C CA . ILE A 1 91 ? -0.189 -7.936 -21.721 1.00 98.75 91 ILE A CA 1
ATOM 679 C C . ILE A 1 91 ? -1.008 -8.821 -20.788 1.00 98.75 91 ILE A C 1
ATOM 681 O O . ILE A 1 91 ? -1.479 -9.890 -21.180 1.00 98.75 91 ILE A O 1
ATOM 685 N N . VAL A 1 92 ? -1.188 -8.367 -19.552 1.00 98.69 92 VAL A N 1
ATOM 686 C CA . VAL A 1 92 ? -1.999 -9.051 -18.538 1.00 98.69 92 VAL A CA 1
ATOM 687 C C . VAL A 1 92 ? -3.326 -8.324 -18.350 1.00 98.69 92 VAL A C 1
ATOM 689 O O . VAL A 1 92 ? -3.423 -7.126 -18.595 1.00 98.69 92 VAL A O 1
ATOM 692 N N . THR A 1 93 ? -4.369 -9.035 -17.926 1.00 98.88 93 THR A N 1
ATOM 693 C CA . THR A 1 93 ? -5.693 -8.440 -17.677 1.00 98.88 93 THR A CA 1
ATOM 694 C C . THR A 1 93 ? -5.999 -8.492 -16.189 1.00 98.88 93 THR A C 1
ATOM 696 O O . THR A 1 93 ? -6.044 -9.576 -15.611 1.00 98.88 93 THR A O 1
ATOM 699 N N . ALA A 1 94 ? -6.208 -7.331 -15.572 1.00 98.81 94 ALA A N 1
ATOM 700 C CA . ALA A 1 94 ? -6.620 -7.233 -14.176 1.00 98.81 94 ALA A CA 1
ATOM 701 C C . ALA A 1 94 ? -8.101 -7.615 -14.002 1.00 98.81 94 ALA A C 1
ATOM 703 O O . ALA A 1 94 ? -8.900 -7.586 -14.938 1.00 98.81 94 ALA A O 1
ATOM 704 N N . SER A 1 95 ? -8.514 -7.907 -12.772 1.00 98.69 95 SER A N 1
ATOM 705 C CA . SER A 1 95 ? -9.874 -8.351 -12.424 1.00 98.69 95 SER A CA 1
ATOM 706 C C . SER A 1 95 ? -10.980 -7.293 -12.577 1.00 98.69 95 SER A C 1
ATOM 708 O O . SER A 1 95 ? -12.160 -7.598 -12.357 1.00 98.69 95 SER A O 1
ATOM 710 N N . ASN A 1 96 ? -10.629 -6.055 -12.943 1.00 98.12 96 ASN A N 1
ATOM 711 C CA . ASN A 1 96 ? -11.560 -5.012 -13.389 1.00 98.12 96 ASN A CA 1
ATOM 712 C C . ASN A 1 96 ? -11.652 -4.902 -14.926 1.00 98.12 96 ASN A C 1
ATOM 714 O O . ASN A 1 96 ? -12.295 -3.982 -15.424 1.00 98.12 96 ASN A O 1
ATOM 718 N N . GLY A 1 97 ? -11.013 -5.813 -15.666 1.00 98.50 97 GLY A N 1
ATOM 719 C CA . GLY A 1 97 ? -11.011 -5.857 -17.128 1.00 98.50 97 GLY A CA 1
ATOM 720 C C . GLY A 1 97 ? -9.959 -4.972 -17.799 1.00 98.50 97 GLY A C 1
ATOM 721 O O . GLY A 1 97 ? -9.789 -5.090 -19.008 1.00 98.50 97 GLY A O 1
ATOM 722 N N . LYS A 1 98 ? -9.233 -4.122 -17.053 1.00 98.56 98 LYS A N 1
ATOM 723 C CA . LYS A 1 98 ? -8.156 -3.301 -17.625 1.00 98.56 98 LYS A CA 1
ATOM 724 C C . LYS A 1 98 ? -6.982 -4.177 -18.053 1.00 98.56 98 LYS A C 1
ATOM 726 O O . LYS A 1 98 ? -6.511 -5.023 -17.289 1.00 98.56 98 LYS A O 1
ATOM 731 N N . THR A 1 99 ? -6.481 -3.926 -19.252 1.00 98.81 99 THR A N 1
ATOM 732 C CA . THR A 1 99 ? -5.279 -4.554 -19.800 1.00 98.81 99 THR A CA 1
ATOM 733 C C . THR A 1 99 ? -4.033 -3.739 -19.454 1.00 98.81 99 THR A C 1
ATOM 735 O O . THR A 1 99 ? -4.027 -2.509 -19.521 1.00 98.81 99 THR A O 1
ATOM 738 N N . ILE A 1 100 ? -2.963 -4.425 -19.054 1.00 98.81 100 ILE A N 1
ATOM 739 C CA . ILE A 1 100 ? -1.709 -3.830 -18.590 1.00 98.81 100 ILE A CA 1
ATOM 740 C C . ILE A 1 100 ? -0.560 -4.420 -19.404 1.00 98.81 100 ILE A C 1
ATOM 742 O O . ILE A 1 100 ? -0.286 -5.615 -19.312 1.00 98.81 100 ILE A O 1
ATOM 746 N N . GLU A 1 101 ? 0.138 -3.579 -20.158 1.00 98.56 101 GLU A N 1
ATOM 747 C CA . GLU A 1 101 ? 1.426 -3.912 -20.764 1.00 98.56 101 GLU A CA 1
ATOM 748 C C . GLU A 1 101 ? 2.513 -3.898 -19.673 1.00 98.56 101 GLU A C 1
ATOM 750 O O . GLU A 1 101 ? 2.693 -2.919 -18.935 1.00 98.56 101 GLU A O 1
ATOM 755 N N . VAL A 1 102 ? 3.215 -5.022 -19.518 1.00 98.44 102 VAL A N 1
ATOM 756 C CA . VAL A 1 102 ? 4.269 -5.191 -18.513 1.00 98.44 102 VAL A CA 1
ATOM 757 C C . VAL A 1 102 ? 5.589 -4.670 -19.076 1.00 98.44 102 VAL A C 1
ATOM 759 O O . VAL A 1 102 ? 6.363 -5.406 -19.677 1.00 98.44 102 VAL A O 1
ATOM 762 N N . GLY A 1 103 ? 5.886 -3.390 -18.859 1.00 96.50 103 GLY A N 1
ATOM 763 C CA . GLY A 1 103 ? 7.154 -2.786 -19.278 1.00 96.50 103 GLY A CA 1
ATOM 764 C C . GLY A 1 103 ? 8.366 -3.245 -18.455 1.00 96.50 103 GLY A C 1
ATOM 765 O O . GLY A 1 103 ? 9.495 -3.193 -18.939 1.00 96.50 103 GLY A O 1
ATOM 766 N N . ASN A 1 104 ? 8.153 -3.678 -17.207 1.00 97.75 104 ASN A N 1
ATOM 767 C CA . ASN A 1 104 ? 9.207 -4.210 -16.340 1.00 97.75 104 ASN A CA 1
ATOM 768 C C . ASN A 1 104 ? 8.623 -5.183 -15.296 1.00 97.75 104 ASN A C 1
ATOM 770 O O . ASN A 1 104 ? 7.673 -4.822 -14.596 1.00 97.75 104 ASN A O 1
ATOM 774 N N . THR A 1 105 ? 9.189 -6.386 -15.178 1.00 98.56 105 THR A N 1
ATOM 775 C CA . THR A 1 105 ? 8.766 -7.431 -14.223 1.00 98.56 105 THR A CA 1
ATOM 776 C C . THR A 1 105 ? 9.261 -7.201 -12.787 1.00 98.56 105 THR A C 1
ATOM 778 O O . THR A 1 105 ? 8.811 -7.887 -11.879 1.00 98.56 105 THR A O 1
ATOM 781 N N . ASP A 1 106 ? 10.143 -6.225 -12.565 1.00 98.12 106 ASP A N 1
ATOM 782 C CA . ASP A 1 106 ? 10.578 -5.712 -11.248 1.00 98.12 106 ASP A CA 1
ATOM 783 C C . ASP A 1 106 ? 9.639 -4.607 -10.717 1.00 98.12 106 ASP A C 1
ATOM 785 O O . ASP A 1 106 ? 9.913 -3.898 -9.751 1.00 98.12 106 ASP A O 1
ATOM 789 N N . ALA A 1 107 ? 8.534 -4.378 -11.433 1.00 98.06 107 ALA A N 1
ATOM 790 C CA . ALA A 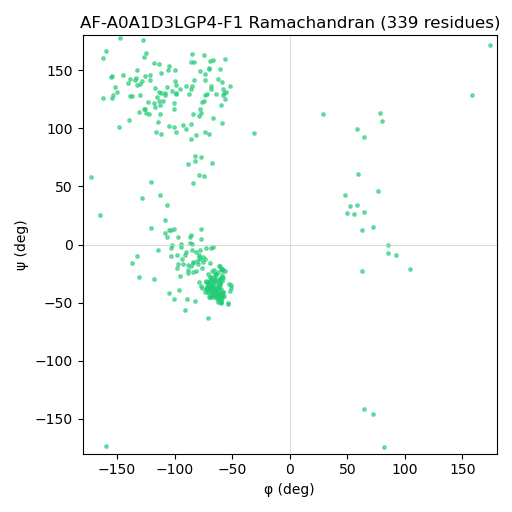1 107 ? 7.417 -3.547 -11.008 1.00 98.06 107 ALA A CA 1
ATOM 791 C C . ALA A 1 107 ? 6.169 -4.421 -10.780 1.00 98.06 107 ALA A C 1
ATOM 793 O O . ALA A 1 107 ? 5.059 -4.063 -11.177 1.00 98.06 107 ALA A O 1
ATOM 794 N N . GLU A 1 108 ? 6.361 -5.575 -10.148 1.00 98.69 108 GLU A N 1
ATOM 795 C CA . GLU A 1 108 ? 5.369 -6.603 -9.823 1.00 98.69 108 GLU A CA 1
ATOM 796 C C . GLU A 1 108 ? 4.420 -6.176 -8.699 1.00 98.69 108 GLU A C 1
ATOM 798 O O . GLU A 1 108 ? 3.223 -6.464 -8.741 1.00 98.69 108 GLU A O 1
ATOM 803 N N . GLY A 1 109 ? 4.923 -5.437 -7.703 1.00 98.69 109 GLY A N 1
ATOM 804 C CA . GLY A 1 109 ? 4.171 -5.108 -6.497 1.00 98.69 109 GLY A CA 1
ATOM 805 C C . GLY A 1 109 ? 2.880 -4.368 -6.817 1.00 98.69 109 GLY A C 1
ATOM 806 O O . GLY A 1 109 ? 1.825 -4.701 -6.286 1.00 98.69 109 GLY A O 1
ATOM 807 N N . ARG A 1 110 ? 2.928 -3.433 -7.770 1.00 98.69 110 ARG A N 1
ATOM 808 C CA . ARG A 1 110 ? 1.739 -2.696 -8.216 1.00 98.69 110 ARG A CA 1
ATOM 809 C C . ARG A 1 110 ? 0.746 -3.570 -8.989 1.00 98.69 110 ARG A C 1
ATOM 811 O O . ARG A 1 110 ? -0.442 -3.294 -8.921 1.00 98.69 110 ARG A O 1
ATOM 818 N N . LEU A 1 111 ? 1.203 -4.626 -9.671 1.00 98.88 111 LEU A N 1
ATOM 819 C CA . LEU A 1 111 ? 0.323 -5.581 -10.356 1.00 98.88 111 LEU A CA 1
ATOM 820 C C . LEU A 1 111 ? -0.466 -6.411 -9.337 1.00 98.88 111 LEU A C 1
ATOM 822 O O . LEU A 1 111 ? -1.680 -6.531 -9.447 1.00 98.88 111 LEU A O 1
ATOM 826 N N . THR A 1 112 ? 0.200 -6.915 -8.294 1.00 98.88 112 THR A N 1
ATOM 827 C CA . THR A 1 112 ? -0.493 -7.653 -7.220 1.00 98.88 112 THR A CA 1
ATOM 828 C C . THR A 1 112 ? -1.436 -6.754 -6.416 1.00 98.88 112 THR A C 1
ATOM 830 O O . THR A 1 112 ? -2.543 -7.167 -6.063 1.00 98.88 112 THR A O 1
ATOM 833 N N . LEU A 1 113 ? -1.034 -5.502 -6.167 1.00 98.94 113 LEU A N 1
ATOM 834 C CA . LEU A 1 113 ? -1.877 -4.508 -5.509 1.00 98.94 113 LEU A CA 1
ATOM 835 C C . LEU A 1 113 ? -3.079 -4.113 -6.368 1.00 98.94 113 LEU A C 1
ATOM 837 O O . LEU A 1 113 ? -4.145 -3.929 -5.801 1.00 98.94 113 LEU A O 1
ATOM 841 N N . ALA A 1 114 ? -2.957 -4.026 -7.695 1.00 98.88 114 ALA A N 1
ATOM 842 C CA . ALA A 1 114 ? -4.076 -3.699 -8.579 1.00 98.88 114 ALA A CA 1
ATOM 843 C C . ALA A 1 114 ? -5.278 -4.628 -8.345 1.00 98.88 114 ALA A C 1
ATOM 845 O O . ALA A 1 114 ? -6.378 -4.158 -8.058 1.00 98.88 114 ALA A O 1
ATOM 846 N N . ASP A 1 115 ? -5.065 -5.946 -8.362 1.00 98.88 115 ASP A N 1
ATOM 847 C CA . ASP A 1 115 ? -6.139 -6.904 -8.080 1.00 98.88 115 ASP A CA 1
ATOM 848 C C . ASP A 1 115 ? -6.592 -6.885 -6.617 1.00 98.88 115 ASP A C 1
ATOM 850 O O . ASP A 1 115 ? -7.783 -7.038 -6.338 1.00 98.88 115 ASP A O 1
ATOM 854 N N . ALA A 1 116 ? -5.680 -6.652 -5.670 1.00 98.88 116 ALA A N 1
ATOM 855 C CA . ALA A 1 116 ? -6.044 -6.530 -4.261 1.00 98.88 116 ALA A CA 1
ATOM 856 C C . ALA A 1 116 ? -6.903 -5.282 -3.977 1.00 98.88 116 ALA A C 1
ATOM 858 O O . ALA A 1 116 ? -7.816 -5.352 -3.155 1.00 98.88 116 ALA A O 1
ATOM 859 N N . LEU A 1 117 ? -6.652 -4.169 -4.672 1.00 98.94 117 LEU A N 1
ATOM 860 C CA . LEU A 1 117 ? -7.425 -2.927 -4.595 1.00 98.94 117 LEU A CA 1
ATOM 861 C C . LEU A 1 117 ? -8.808 -3.102 -5.226 1.00 98.94 117 LEU A C 1
ATOM 863 O O . LEU A 1 117 ? -9.804 -2.755 -4.594 1.00 98.94 117 LEU A O 1
ATOM 867 N N . VAL A 1 118 ? -8.892 -3.733 -6.404 1.00 98.88 118 VAL A N 1
ATOM 868 C CA . VAL A 1 118 ? -10.182 -4.081 -7.025 1.00 98.88 118 VAL A CA 1
ATOM 869 C C . VAL A 1 118 ? -10.990 -5.001 -6.109 1.00 98.88 118 VAL A C 1
ATOM 871 O O . VAL A 1 118 ? -12.197 -4.818 -5.942 1.00 98.88 118 VAL A O 1
ATOM 874 N N . TYR A 1 119 ? -10.340 -5.987 -5.486 1.00 98.88 119 TYR A N 1
ATOM 875 C CA . TYR A 1 119 ? -10.986 -6.858 -4.508 1.00 98.88 119 TYR A CA 1
ATOM 876 C C . TYR A 1 119 ? -11.472 -6.072 -3.282 1.00 98.88 119 TYR A C 1
ATOM 878 O O . TYR A 1 119 ? -12.615 -6.250 -2.868 1.00 98.88 119 TYR A O 1
ATOM 886 N N . ALA A 1 120 ? -10.648 -5.175 -2.733 1.00 98.81 120 ALA A N 1
ATOM 887 C CA . ALA A 1 120 ? -11.007 -4.328 -1.596 1.00 98.81 120 ALA A CA 1
ATOM 888 C C . ALA A 1 120 ? -12.203 -3.410 -1.899 1.00 98.81 120 ALA A C 1
ATOM 890 O O . ALA A 1 120 ? -13.098 -3.280 -1.066 1.00 98.81 120 ALA A O 1
ATOM 891 N N . GLU A 1 121 ? -12.260 -2.814 -3.092 1.00 98.25 121 GLU A N 1
ATOM 892 C CA . GLU A 1 121 ? -13.380 -1.966 -3.510 1.00 98.25 121 GLU A CA 1
ATOM 893 C C . GLU A 1 121 ? -14.680 -2.776 -3.651 1.00 98.25 121 GLU A C 1
ATOM 895 O O . GLU A 1 121 ? -15.728 -2.339 -3.176 1.00 98.25 121 GLU A O 1
ATOM 900 N N . LYS A 1 122 ? -14.613 -4.007 -4.183 1.00 98.31 122 LYS A N 1
ATOM 901 C CA . LYS A 1 122 ? -15.772 -4.919 -4.289 1.00 98.31 122 LYS A CA 1
ATOM 902 C C . LYS A 1 122 ? -16.375 -5.318 -2.937 1.00 98.31 122 LYS A C 1
ATOM 904 O O . LYS A 1 122 ? -17.552 -5.665 -2.890 1.00 98.31 122 LYS A O 1
ATOM 909 N N . ILE A 1 123 ? -15.610 -5.265 -1.843 1.00 98.25 123 ILE A N 1
ATOM 910 C CA . ILE A 1 123 ? -16.130 -5.503 -0.482 1.00 98.25 123 ILE A CA 1
ATOM 911 C C . ILE A 1 123 ? -17.101 -4.384 -0.051 1.00 98.25 123 ILE A C 1
ATOM 913 O O . ILE A 1 123 ? -17.952 -4.610 0.811 1.00 98.25 123 ILE A O 1
ATOM 917 N N . GLY A 1 124 ? -17.012 -3.191 -0.651 1.00 97.50 124 GLY A N 1
ATOM 918 C CA . GLY A 1 124 ? -17.847 -2.041 -0.299 1.00 97.50 124 GLY A CA 1
ATOM 919 C C . GLY A 1 124 ? -17.405 -1.362 1.000 1.00 97.50 124 GLY A C 1
ATOM 920 O O . GLY A 1 124 ? -18.226 -1.099 1.880 1.00 97.50 124 GLY A O 1
ATOM 921 N N . VAL A 1 125 ? -16.097 -1.132 1.152 1.00 98.12 125 VAL A N 1
ATOM 922 C CA . VAL A 1 125 ? -15.521 -0.412 2.302 1.00 98.12 125 VAL A CA 1
ATOM 923 C C . VAL A 1 125 ? -15.577 1.107 2.117 1.00 98.12 125 VAL A C 1
ATOM 925 O O . VAL A 1 125 ? -15.603 1.600 0.994 1.00 98.12 125 VAL A O 1
ATOM 928 N N . ASP A 1 126 ? -15.545 1.863 3.218 1.00 97.31 126 ASP A N 1
ATOM 929 C CA . ASP A 1 126 ? -15.496 3.330 3.178 1.00 97.31 126 ASP A CA 1
ATOM 930 C C . ASP A 1 126 ? -14.106 3.865 2.815 1.00 97.31 126 ASP A C 1
ATOM 932 O O . ASP A 1 126 ? -13.987 4.897 2.159 1.00 97.31 126 ASP A O 1
ATOM 936 N N . HIS A 1 127 ? -13.049 3.205 3.299 1.00 98.31 127 HIS A N 1
ATOM 937 C CA . HIS A 1 127 ? -11.671 3.589 3.009 1.00 98.31 127 HIS A CA 1
ATOM 938 C C . HIS A 1 127 ? -10.827 2.370 2.652 1.00 98.31 127 HIS A C 1
ATOM 940 O O . HIS A 1 127 ? -10.917 1.330 3.311 1.00 98.31 127 HIS A O 1
ATOM 946 N N . ILE A 1 128 ? -9.936 2.548 1.682 1.00 98.88 128 ILE A N 1
ATOM 947 C CA . ILE A 1 128 ? -8.873 1.597 1.358 1.00 98.88 128 ILE A CA 1
ATOM 948 C C . ILE A 1 128 ? -7.538 2.266 1.686 1.00 98.88 128 ILE A C 1
ATOM 950 O O . ILE A 1 128 ? -7.244 3.350 1.189 1.00 98.88 128 ILE A O 1
ATOM 954 N N . VAL A 1 129 ? -6.726 1.640 2.533 1.00 98.88 129 VAL A N 1
ATOM 955 C CA . VAL A 1 129 ? -5.355 2.091 2.798 1.00 98.88 129 VAL A CA 1
ATOM 956 C C . VAL A 1 129 ? -4.417 0.950 2.464 1.00 98.88 129 VAL A C 1
ATOM 958 O O . VAL A 1 129 ? -4.430 -0.078 3.143 1.00 98.88 129 VAL A O 1
ATOM 961 N N . ASP A 1 130 ? -3.616 1.119 1.418 1.00 98.94 130 ASP A N 1
ATOM 962 C CA . ASP A 1 130 ? -2.577 0.156 1.089 1.00 98.94 130 ASP A CA 1
ATOM 963 C C . ASP A 1 130 ? -1.198 0.605 1.587 1.00 98.94 130 ASP A C 1
ATOM 965 O O . ASP A 1 130 ? -0.916 1.796 1.736 1.00 98.94 130 ASP A O 1
ATOM 969 N N . ILE A 1 131 ? -0.353 -0.371 1.909 1.00 98.94 131 ILE A N 1
ATOM 970 C CA . ILE A 1 131 ? 0.998 -0.175 2.430 1.00 98.94 131 ILE A CA 1
ATOM 971 C C . ILE A 1 131 ? 1.956 -1.145 1.738 1.00 98.94 131 ILE A C 1
ATOM 973 O O . ILE A 1 131 ? 1.708 -2.355 1.674 1.00 98.94 131 ILE A O 1
ATOM 977 N N . ALA A 1 132 ? 3.056 -0.627 1.193 1.00 98.88 132 ALA A N 1
ATOM 978 C CA . ALA A 1 132 ? 3.929 -1.425 0.339 1.00 98.88 132 ALA A CA 1
ATOM 979 C C . ALA A 1 132 ? 5.375 -0.929 0.301 1.00 98.88 132 ALA A C 1
ATOM 981 O O . ALA A 1 132 ? 5.642 0.267 0.296 1.00 98.88 132 ALA A O 1
ATOM 982 N N . THR A 1 133 ? 6.317 -1.862 0.203 1.00 98.44 133 THR A N 1
ATOM 983 C CA . THR A 1 133 ? 7.690 -1.616 -0.256 1.00 98.44 133 THR A CA 1
ATOM 984 C C . THR A 1 133 ? 7.665 -1.481 -1.780 1.00 98.44 133 THR A C 1
ATOM 986 O O . THR A 1 133 ? 7.950 -2.428 -2.509 1.00 98.44 133 THR A O 1
ATOM 989 N N . LEU A 1 134 ? 7.186 -0.339 -2.289 1.00 98.31 134 LEU A N 1
ATOM 990 C CA . LEU A 1 134 ? 6.790 -0.254 -3.698 1.00 98.31 134 LEU A CA 1
ATOM 991 C C . LEU A 1 134 ? 7.875 0.315 -4.606 1.00 98.31 134 LEU A C 1
ATOM 993 O O . LEU A 1 134 ? 8.021 -0.155 -5.734 1.00 98.31 134 LEU A O 1
ATOM 997 N N . THR A 1 135 ? 8.619 1.331 -4.159 1.00 97.44 135 THR A N 1
ATOM 998 C CA . THR A 1 135 ? 9.622 1.974 -5.016 1.00 97.44 135 THR A CA 1
ATOM 999 C C . THR A 1 135 ? 10.923 2.311 -4.295 1.00 97.44 135 THR A C 1
ATOM 1001 O O . THR A 1 135 ? 10.954 3.048 -3.312 1.00 97.44 135 THR A O 1
ATOM 1004 N N . GLY A 1 136 ? 12.054 1.879 -4.865 1.00 94.94 136 GLY A N 1
ATOM 1005 C CA . GLY A 1 136 ? 13.387 2.280 -4.389 1.00 94.94 136 GLY A CA 1
ATOM 1006 C C . GLY A 1 136 ? 13.626 3.798 -4.421 1.00 94.94 136 GLY A C 1
ATOM 1007 O O . GLY A 1 136 ? 14.449 4.310 -3.668 1.00 94.94 136 GLY A O 1
ATOM 1008 N N . ALA A 1 137 ? 12.859 4.545 -5.227 1.00 96.88 137 ALA A N 1
ATOM 1009 C CA . ALA A 1 137 ? 12.903 6.007 -5.272 1.00 96.88 137 ALA A CA 1
ATOM 1010 C C . ALA A 1 137 ? 12.576 6.678 -3.924 1.00 96.88 137 ALA A C 1
ATOM 1012 O O . ALA A 1 137 ? 13.024 7.801 -3.696 1.00 96.88 137 ALA A O 1
ATOM 1013 N N . MET A 1 138 ? 11.889 5.988 -3.005 1.00 98.25 138 MET A N 1
ATOM 1014 C CA . MET A 1 138 ? 11.648 6.496 -1.650 1.00 98.25 138 MET A CA 1
ATOM 1015 C C . MET A 1 138 ? 12.933 6.749 -0.856 1.00 98.25 138 MET A C 1
ATOM 1017 O O . MET A 1 138 ? 12.996 7.710 -0.090 1.00 98.25 138 MET A O 1
ATOM 1021 N N . LEU A 1 139 ? 13.983 5.950 -1.084 1.00 96.50 139 LEU A N 1
ATOM 1022 C CA . LEU A 1 139 ? 15.293 6.156 -0.456 1.00 96.50 139 LEU A CA 1
ATOM 1023 C C . LEU A 1 139 ? 15.938 7.478 -0.889 1.00 96.50 139 LEU A C 1
ATOM 1025 O O . LEU A 1 139 ? 16.657 8.095 -0.110 1.00 96.50 139 LEU A O 1
ATOM 1029 N N . PHE A 1 140 ? 15.665 7.925 -2.114 1.00 97.38 140 PHE A N 1
ATOM 1030 C CA . PHE A 1 140 ? 16.211 9.166 -2.661 1.00 97.38 140 PHE A CA 1
ATOM 1031 C C . PHE A 1 140 ? 15.346 10.388 -2.341 1.00 97.38 140 PHE A C 1
ATOM 1033 O O . PHE A 1 140 ? 15.858 11.504 -2.342 1.00 97.38 140 PHE A O 1
ATOM 1040 N N . SER A 1 141 ? 14.048 10.199 -2.085 1.00 97.75 141 SER A N 1
ATOM 1041 C CA . SER A 1 141 ? 13.123 11.295 -1.785 1.00 97.75 141 SER A CA 1
ATOM 1042 C C . SER A 1 141 ? 13.023 11.592 -0.287 1.00 97.75 141 SER A C 1
ATOM 1044 O O . SER A 1 141 ? 13.275 12.721 0.125 1.00 97.75 141 SER A O 1
ATOM 1046 N N . LEU A 1 142 ? 12.669 10.596 0.532 1.00 97.94 142 LEU A N 1
ATOM 1047 C CA . LEU A 1 142 ? 12.417 10.749 1.974 1.00 97.94 142 LEU A CA 1
ATOM 1048 C C . LEU A 1 142 ? 13.435 10.006 2.855 1.00 97.94 142 LEU A C 1
ATOM 1050 O O . LEU A 1 142 ? 13.412 10.134 4.084 1.00 97.94 142 LEU A O 1
ATOM 1054 N N . GLY A 1 143 ? 14.343 9.243 2.245 1.00 97.62 143 GLY A N 1
ATOM 1055 C CA . GLY A 1 143 ? 15.370 8.492 2.954 1.00 97.62 143 GLY A CA 1
ATOM 1056 C C . GLY A 1 143 ? 14.802 7.284 3.693 1.00 97.62 143 GLY A C 1
ATOM 1057 O O . GLY A 1 143 ? 13.878 6.617 3.233 1.00 97.62 143 GLY A O 1
ATOM 1058 N N . THR A 1 144 ? 15.388 6.978 4.850 1.00 96.56 144 THR A N 1
ATOM 1059 C CA . THR A 1 144 ? 15.095 5.744 5.594 1.00 96.56 144 THR A CA 1
ATOM 1060 C C . THR A 1 144 ? 14.193 5.944 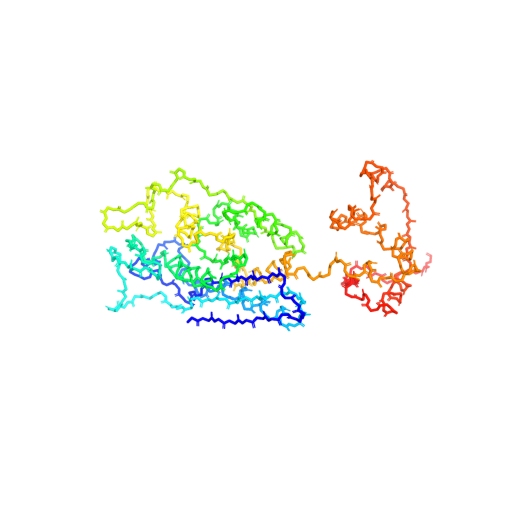6.806 1.00 96.56 144 THR A C 1
ATOM 1062 O O . THR A 1 144 ? 13.853 4.976 7.485 1.00 96.56 144 THR A O 1
ATOM 1065 N N . SER A 1 145 ? 13.812 7.183 7.116 1.00 93.88 145 SER A N 1
ATOM 1066 C CA . SER A 1 145 ? 13.049 7.504 8.327 1.00 93.88 145 SER A CA 1
ATOM 1067 C C . SER A 1 145 ? 11.566 7.699 8.050 1.00 93.88 145 SER A C 1
ATOM 1069 O O . SER A 1 145 ? 10.759 7.139 8.782 1.00 93.88 145 SER A O 1
ATOM 1071 N N . TYR A 1 146 ? 11.217 8.464 7.012 1.00 98.19 146 TYR A N 1
ATOM 1072 C CA . TYR A 1 146 ? 9.837 8.812 6.674 1.00 98.19 146 TYR A CA 1
ATOM 1073 C C . TYR A 1 146 ? 9.303 7.909 5.560 1.00 98.19 146 TYR A C 1
ATOM 1075 O O . TYR A 1 146 ? 9.987 7.678 4.565 1.00 98.19 146 TYR A O 1
ATOM 1083 N N . ALA A 1 147 ? 8.061 7.448 5.703 1.00 98.81 147 ALA A N 1
ATOM 1084 C CA . ALA A 1 147 ? 7.303 6.870 4.594 1.00 98.81 147 ALA A CA 1
ATOM 1085 C C . ALA A 1 147 ? 6.583 7.965 3.792 1.00 98.81 147 ALA A C 1
ATOM 1087 O O . ALA A 1 147 ? 6.307 9.049 4.313 1.00 98.81 147 ALA A O 1
ATOM 1088 N N . GLY A 1 148 ? 6.256 7.682 2.533 1.00 98.81 148 GLY A N 1
ATOM 1089 C CA . GLY A 1 148 ? 5.470 8.582 1.686 1.00 98.81 148 GLY A CA 1
ATOM 1090 C C . GLY A 1 148 ? 4.011 8.157 1.663 1.00 98.81 148 GLY A C 1
ATOM 1091 O O . GLY A 1 148 ? 3.743 6.988 1.416 1.00 98.81 148 GLY A O 1
ATOM 1092 N N . VAL A 1 149 ? 3.074 9.079 1.888 1.00 98.88 149 VAL A N 1
ATOM 1093 C CA . VAL A 1 149 ? 1.645 8.836 1.636 1.00 98.88 149 VAL A CA 1
ATOM 1094 C C . VAL A 1 149 ? 1.187 9.582 0.391 1.00 98.88 149 VAL A C 1
ATOM 1096 O O . VAL A 1 149 ? 1.499 10.758 0.217 1.00 98.88 149 VAL A O 1
ATOM 1099 N N . PHE A 1 150 ? 0.424 8.894 -0.446 1.00 98.81 150 PHE A N 1
ATOM 1100 C CA . PHE A 1 150 ? -0.269 9.389 -1.631 1.00 98.81 150 PHE A CA 1
ATOM 1101 C C . PHE A 1 150 ? -1.757 9.044 -1.489 1.00 98.81 150 PHE A C 1
ATOM 1103 O O . PHE A 1 150 ? -2.123 8.214 -0.658 1.00 98.81 150 PHE A O 1
ATOM 1110 N N . GLY A 1 151 ? -2.637 9.642 -2.286 1.00 98.31 151 GLY A N 1
ATOM 1111 C CA . GLY A 1 151 ? -4.045 9.249 -2.272 1.00 98.31 151 GLY A CA 1
ATOM 1112 C C . GLY A 1 151 ? -4.939 10.132 -3.125 1.00 98.31 151 GLY A C 1
ATOM 1113 O O . GLY A 1 151 ? -4.506 11.169 -3.634 1.00 98.31 151 GLY A O 1
ATOM 1114 N N . ASN A 1 152 ? -6.191 9.704 -3.266 1.00 98.12 152 ASN A N 1
ATOM 1115 C CA . ASN A 1 152 ? -7.222 10.402 -4.036 1.00 98.12 152 ASN A CA 1
ATOM 1116 C C . ASN A 1 152 ? -8.154 11.270 -3.166 1.00 98.12 152 ASN A C 1
ATOM 1118 O O . ASN A 1 152 ? -8.926 12.059 -3.708 1.00 98.12 152 ASN A O 1
ATOM 1122 N N . ASP A 1 153 ? -8.055 11.157 -1.838 1.00 97.75 153 ASP A N 1
ATOM 1123 C CA . ASP A 1 153 ? -8.886 11.873 -0.869 1.00 97.75 153 ASP A CA 1
ATOM 1124 C C . ASP A 1 153 ? -8.025 12.537 0.217 1.00 97.75 153 ASP A C 1
ATOM 1126 O O . ASP A 1 153 ? -7.405 11.884 1.062 1.00 97.75 153 ASP A O 1
ATOM 1130 N N . GLU A 1 154 ? -8.034 13.868 0.234 1.00 96.56 154 GLU A N 1
ATOM 1131 C CA . GLU A 1 154 ? -7.309 14.684 1.207 1.00 96.56 154 GLU A CA 1
ATOM 1132 C C . GLU A 1 154 ? -7.772 14.440 2.656 1.00 96.56 154 GLU A C 1
ATOM 1134 O O . GLU A 1 154 ? -6.961 14.470 3.587 1.00 96.56 154 GLU A O 1
ATOM 1139 N N . LYS A 1 155 ? -9.061 14.153 2.887 1.00 94.69 155 LYS A N 1
ATOM 1140 C CA . LYS A 1 155 ? -9.574 13.852 4.234 1.00 94.69 155 LYS A CA 1
ATOM 1141 C C . LYS A 1 155 ? -8.987 12.546 4.752 1.00 94.69 155 LYS A C 1
ATOM 1143 O O . LYS A 1 155 ? -8.627 12.463 5.928 1.00 94.69 155 LYS A O 1
ATOM 1148 N N . LEU A 1 156 ? -8.869 11.539 3.888 1.00 96.12 156 LEU A N 1
ATOM 1149 C CA . LEU A 1 156 ? -8.241 10.268 4.235 1.00 96.12 156 LEU A CA 1
ATOM 1150 C C . LEU A 1 156 ? -6.745 10.446 4.521 1.00 96.12 156 LEU A C 1
ATOM 1152 O O . LEU A 1 156 ? -6.257 9.960 5.543 1.00 96.12 156 LEU A O 1
ATOM 1156 N N . ILE A 1 157 ? -6.035 11.199 3.681 1.00 97.00 157 ILE A N 1
ATOM 1157 C CA . ILE A 1 157 ? -4.611 11.499 3.879 1.00 97.00 157 ILE A CA 1
ATOM 1158 C C . ILE A 1 157 ? -4.390 12.210 5.218 1.00 97.00 157 ILE A C 1
ATOM 1160 O O . ILE A 1 157 ? -3.542 11.796 6.007 1.00 97.00 157 ILE A O 1
ATOM 1164 N N . ASN A 1 158 ? -5.204 13.216 5.543 1.00 93.00 158 ASN A N 1
ATOM 1165 C CA . ASN A 1 158 ? -5.116 13.921 6.823 1.00 93.00 158 ASN A CA 1
ATOM 1166 C C . ASN A 1 158 ? -5.340 13.000 8.033 1.00 93.00 158 ASN A C 1
ATOM 1168 O O . ASN A 1 158 ? -4.670 13.166 9.056 1.00 93.00 158 ASN A O 1
ATOM 1172 N N . LYS A 1 159 ? -6.221 11.994 7.925 1.00 91.62 159 LYS A N 1
ATOM 1173 C CA . LYS A 1 159 ? -6.371 10.964 8.967 1.00 91.62 159 LYS A CA 1
ATOM 1174 C C . LYS A 1 159 ? -5.095 10.142 9.139 1.00 91.62 159 LYS A C 1
ATOM 1176 O O . LYS A 1 159 ? -4.689 9.914 10.272 1.00 91.62 159 LYS A O 1
ATOM 1181 N N . ILE A 1 160 ? -4.434 9.752 8.047 1.00 95.62 160 ILE A N 1
ATOM 1182 C CA . ILE A 1 160 ? -3.155 9.022 8.097 1.00 95.62 160 ILE A CA 1
ATOM 1183 C C . ILE A 1 160 ? -2.058 9.887 8.723 1.00 95.62 160 ILE A C 1
ATOM 1185 O O . ILE A 1 160 ? -1.326 9.414 9.589 1.00 95.62 160 ILE A O 1
ATOM 1189 N N . LEU A 1 161 ? -1.968 11.170 8.360 1.00 93.44 161 LEU A N 1
ATOM 1190 C CA . LEU A 1 161 ? -1.003 12.098 8.958 1.00 93.44 161 LEU A CA 1
ATOM 1191 C C . LEU A 1 161 ? -1.256 12.312 10.460 1.00 93.44 161 LEU A C 1
ATOM 1193 O O . LEU A 1 161 ? -0.310 12.446 11.237 1.00 93.44 161 LEU A O 1
ATOM 1197 N N . ALA A 1 162 ? -2.517 12.328 10.896 1.00 84.81 162 ALA A N 1
ATOM 1198 C CA . ALA A 1 162 ? -2.855 12.368 12.317 1.00 84.81 162 ALA A CA 1
ATOM 1199 C C . ALA A 1 162 ? -2.402 11.089 13.041 1.00 84.81 162 ALA A C 1
ATOM 1201 O O . ALA A 1 162 ? -1.787 11.170 14.103 1.00 84.81 162 ALA A O 1
ATOM 1202 N N . SER A 1 163 ? -2.627 9.922 12.440 1.00 83.81 163 SER A N 1
ATOM 1203 C CA . SER A 1 163 ? -2.183 8.631 12.978 1.00 83.81 163 SER A CA 1
ATOM 1204 C C . SER A 1 163 ? -0.665 8.486 12.994 1.00 83.81 163 SER A C 1
ATOM 1206 O O . SER A 1 163 ? -0.112 7.919 13.933 1.00 83.81 163 SER A O 1
ATOM 1208 N N . SER A 1 164 ? 0.034 9.076 12.025 1.00 87.75 164 SER A N 1
ATOM 1209 C CA . SER A 1 164 ? 1.495 9.185 12.021 1.00 87.75 164 SER A CA 1
ATOM 1210 C C . SER A 1 164 ? 2.004 9.955 13.242 1.00 87.75 164 SER A C 1
ATOM 1212 O O . SER A 1 164 ? 2.900 9.485 13.943 1.00 87.75 164 SER A O 1
ATOM 1214 N N . LYS A 1 165 ? 1.369 11.088 13.572 1.00 81.31 165 LYS A N 1
ATOM 1215 C CA . LYS A 1 165 ? 1.703 11.863 14.777 1.00 81.31 165 LYS A CA 1
ATOM 1216 C C . LYS A 1 165 ? 1.453 11.068 16.060 1.00 81.31 165 LYS A C 1
ATOM 1218 O O . LYS A 1 165 ? 2.299 11.088 16.946 1.00 81.31 165 LYS A O 1
ATOM 1223 N N . SER A 1 166 ? 0.322 10.369 16.161 1.00 79.44 166 SER A N 1
ATOM 1224 C CA . SER A 1 166 ? -0.034 9.584 17.354 1.00 79.44 166 SER A CA 1
ATOM 1225 C C . SER A 1 166 ? 0.848 8.346 17.550 1.00 79.44 166 SER A C 1
ATOM 1227 O O . SER A 1 166 ? 1.257 8.058 18.669 1.00 79.44 166 SER A O 1
ATOM 1229 N N . SER A 1 167 ? 1.193 7.647 16.468 1.00 77.50 167 SER A N 1
ATOM 1230 C CA . SER A 1 167 ? 2.017 6.429 16.504 1.00 77.50 167 SER A CA 1
ATOM 1231 C C . SER A 1 167 ? 3.522 6.693 16.608 1.00 77.50 167 SER A C 1
ATOM 1233 O O . SER A 1 167 ? 4.289 5.770 16.889 1.00 77.50 167 SER A O 1
ATOM 1235 N N . SER A 1 168 ? 3.954 7.938 16.371 1.00 83.31 168 SER A N 1
ATOM 1236 C CA . SER A 1 168 ? 5.363 8.296 16.153 1.00 83.31 168 SER A CA 1
ATOM 1237 C C . SER A 1 168 ? 6.020 7.520 15.000 1.00 83.31 168 SER A C 1
ATOM 1239 O O . SER A 1 168 ? 7.237 7.334 14.991 1.00 83.31 168 SER A O 1
ATOM 1241 N N . GLU A 1 169 ? 5.232 7.061 14.022 1.00 86.44 169 GLU A N 1
ATOM 1242 C CA . GLU A 1 169 ? 5.727 6.483 12.769 1.00 86.44 169 GLU A CA 1
ATOM 1243 C C . GLU A 1 169 ? 5.623 7.549 11.676 1.00 86.44 169 GLU A C 1
ATOM 1245 O O . GLU A 1 169 ? 4.519 7.834 11.205 1.00 86.44 169 GLU A O 1
ATOM 1250 N N . PRO A 1 170 ? 6.732 8.219 11.320 1.00 91.75 170 PRO A N 1
ATOM 1251 C CA . PRO A 1 170 ? 6.685 9.439 10.527 1.00 91.75 170 PRO A CA 1
ATOM 1252 C C . PRO A 1 170 ? 6.306 9.168 9.066 1.00 91.75 170 PRO A C 1
ATOM 1254 O O . PRO A 1 170 ? 6.901 8.334 8.381 1.00 91.75 170 PRO A O 1
ATOM 1257 N N . VAL A 1 171 ? 5.319 9.918 8.586 1.00 98.19 171 VAL A N 1
ATOM 1258 C CA . VAL A 1 171 ? 4.784 9.852 7.225 1.00 98.19 171 VAL A CA 1
ATOM 1259 C C . VAL A 1 171 ? 4.740 11.265 6.653 1.00 98.19 171 VAL A C 1
ATOM 1261 O O . VAL A 1 171 ? 4.357 12.208 7.347 1.00 98.19 171 VAL A O 1
ATOM 1264 N N . TRP A 1 172 ? 5.119 11.414 5.387 1.00 98.56 172 TRP A N 1
ATOM 1265 C CA . TRP A 1 172 ? 5.051 12.677 4.660 1.00 98.56 172 TRP A CA 1
ATOM 1266 C C . TRP A 1 172 ? 4.101 12.569 3.471 1.00 98.56 172 TRP A C 1
ATOM 1268 O O . TRP A 1 172 ? 4.155 11.598 2.718 1.00 98.56 172 TRP A O 1
ATOM 1278 N N . TRP A 1 173 ? 3.235 13.566 3.283 1.00 98.75 173 TRP A N 1
ATOM 1279 C CA . TRP A 1 173 ? 2.336 13.601 2.131 1.00 98.75 173 TRP A CA 1
ATOM 1280 C C . TRP A 1 173 ? 3.095 14.009 0.866 1.00 98.75 173 TRP A C 1
ATOM 1282 O O . TRP A 1 173 ? 3.707 15.076 0.809 1.00 98.75 173 TRP A O 1
ATOM 1292 N N . LEU A 1 174 ? 3.047 13.143 -0.145 1.00 98.75 174 LEU A N 1
ATOM 1293 C CA . LEU A 1 174 ? 3.580 13.372 -1.480 1.00 98.75 174 LEU A CA 1
ATOM 1294 C C . LEU A 1 174 ? 2.436 13.487 -2.508 1.00 98.75 174 LEU A C 1
ATOM 1296 O O . LEU A 1 174 ? 1.384 12.859 -2.356 1.00 98.75 174 LEU A O 1
ATOM 1300 N N . PRO A 1 175 ? 2.611 14.298 -3.566 1.00 98.12 175 PRO A N 1
ATOM 1301 C CA . PRO A 1 175 ? 1.545 14.560 -4.525 1.00 98.12 175 PRO A CA 1
ATOM 1302 C C . PRO A 1 175 ? 1.350 13.411 -5.523 1.00 98.12 175 PRO A C 1
ATOM 1304 O O . PRO A 1 175 ? 2.310 12.777 -5.963 1.00 98.12 175 PRO A O 1
ATOM 1307 N N . ILE A 1 176 ? 0.108 13.230 -5.982 1.00 97.19 176 ILE A N 1
ATOM 1308 C CA . ILE A 1 176 ? -0.197 12.538 -7.242 1.00 97.19 176 ILE A CA 1
ATOM 1309 C C . ILE A 1 176 ? -0.283 13.600 -8.348 1.00 97.19 176 ILE A C 1
ATOM 1311 O O . ILE A 1 176 ? -1.265 14.336 -8.446 1.00 97.19 176 ILE A O 1
ATOM 1315 N N . ILE A 1 177 ? 0.764 13.699 -9.169 1.00 97.56 177 ILE A N 1
ATOM 1316 C CA . ILE A 1 177 ? 0.890 14.713 -10.229 1.00 97.56 177 ILE A CA 1
ATOM 1317 C C . ILE A 1 177 ? 0.201 14.204 -11.501 1.00 97.56 177 ILE A C 1
ATOM 1319 O O . ILE A 1 177 ? 0.731 13.339 -12.198 1.00 97.56 177 ILE A O 1
ATOM 1323 N N . LYS A 1 178 ? -0.994 14.719 -11.810 1.00 95.06 178 LYS A N 1
ATOM 1324 C CA . LYS A 1 178 ? -1.850 14.209 -12.901 1.00 95.06 178 LYS A CA 1
ATOM 1325 C C . LYS A 1 178 ? -1.203 14.321 -14.284 1.00 95.06 178 LYS A C 1
ATOM 1327 O O . LYS A 1 178 ? -1.435 13.462 -15.133 1.00 95.06 178 LYS A O 1
ATOM 1332 N N . GLU A 1 179 ? -0.346 15.315 -14.502 1.00 95.75 179 GLU A N 1
ATOM 1333 C CA . GLU A 1 179 ? 0.406 15.530 -15.746 1.00 95.75 179 GLU A CA 1
ATOM 1334 C C . GLU A 1 179 ? 1.289 14.329 -16.111 1.00 95.75 179 GLU A C 1
ATOM 1336 O O . GLU A 1 179 ? 1.653 14.142 -17.276 1.00 95.75 179 GLU A O 1
ATOM 1341 N N . TYR A 1 180 ? 1.635 13.497 -15.126 1.00 96.19 180 TYR A N 1
ATOM 1342 C CA . TYR A 1 180 ? 2.464 12.314 -15.316 1.00 96.19 180 TYR A CA 1
ATOM 1343 C C . TYR A 1 180 ? 1.670 11.081 -15.760 1.00 96.19 180 TYR A C 1
ATOM 1345 O O . TYR A 1 180 ? 2.282 10.079 -16.124 1.00 96.19 180 TYR A O 1
ATOM 1353 N N . LYS A 1 181 ? 0.332 11.150 -15.836 1.00 94.06 181 LYS A N 1
ATOM 1354 C CA . LYS A 1 181 ? -0.508 10.047 -16.340 1.00 94.06 181 LYS A CA 1
ATOM 1355 C C . LYS A 1 181 ? -0.135 9.630 -17.768 1.00 94.06 181 LYS A C 1
ATOM 1357 O O . LYS A 1 181 ? -0.215 8.457 -18.110 1.00 94.06 181 LYS A O 1
ATOM 1362 N N . LYS A 1 182 ? 0.384 10.558 -18.580 1.00 94.25 182 LYS A N 1
ATOM 1363 C CA . LYS A 1 182 ? 0.923 10.257 -19.919 1.00 94.25 182 LYS A CA 1
ATOM 1364 C C . LYS A 1 182 ? 2.070 9.243 -19.919 1.00 94.25 182 LYS A C 1
ATOM 1366 O O . LYS A 1 182 ? 2.355 8.675 -20.962 1.00 94.25 182 LYS A O 1
ATOM 1371 N N . PHE A 1 183 ? 2.758 9.049 -18.792 1.00 93.81 183 PHE A N 1
ATOM 1372 C CA . PHE A 1 183 ? 3.880 8.120 -18.709 1.00 93.81 183 PHE A CA 1
ATOM 1373 C C . PHE A 1 183 ? 3.452 6.670 -18.465 1.00 93.81 183 PHE A C 1
ATOM 1375 O O . PHE A 1 183 ? 4.267 5.784 -18.689 1.00 93.81 183 PHE A O 1
ATOM 1382 N N . ILE A 1 184 ? 2.204 6.429 -18.051 1.00 95.19 184 ILE A N 1
ATOM 1383 C CA . ILE A 1 184 ? 1.627 5.081 -17.922 1.00 95.19 184 ILE A CA 1
ATOM 1384 C C . ILE A 1 184 ? 0.729 4.719 -19.112 1.00 95.19 184 ILE A C 1
ATOM 1386 O O . ILE A 1 184 ? -0.026 3.758 -19.032 1.00 95.19 184 ILE A O 1
ATOM 1390 N N . SER A 1 185 ? 0.768 5.471 -20.215 1.00 94.38 185 SER A N 1
ATOM 1391 C CA . SER A 1 185 ? 0.039 5.092 -21.427 1.00 94.38 185 SER A CA 1
ATOM 1392 C C . SER A 1 185 ? 0.721 3.916 -22.131 1.00 94.38 185 SER A C 1
ATOM 1394 O O . SER A 1 185 ? 1.947 3.778 -22.105 1.00 94.38 185 SER A O 1
ATOM 1396 N N . SER A 1 186 ? -0.078 3.063 -22.768 1.00 95.94 186 SER A N 1
ATOM 1397 C CA . SER A 1 186 ? 0.395 1.990 -23.645 1.00 95.94 186 SER A CA 1
ATOM 1398 C C . SER A 1 186 ? -0.122 2.209 -25.068 1.00 95.94 186 SER A C 1
ATOM 1400 O O . SER A 1 186 ? -1.096 2.927 -25.289 1.00 95.94 186 SER A O 1
ATOM 1402 N N . ARG A 1 187 ? 0.584 1.639 -26.051 1.00 94.62 187 ARG A N 1
ATOM 1403 C CA . ARG A 1 187 ? 0.166 1.641 -27.463 1.00 94.62 187 ARG A CA 1
ATOM 1404 C C . ARG A 1 187 ? -0.728 0.448 -27.815 1.00 94.62 187 ARG A C 1
ATOM 1406 O O . ARG A 1 187 ? -1.362 0.483 -28.864 1.00 94.62 187 ARG A O 1
ATOM 1413 N N . CYS A 1 188 ? -0.731 -0.598 -26.991 1.00 96.62 188 CYS A N 1
ATOM 1414 C CA . CYS A 1 188 ? -1.376 -1.885 -27.275 1.00 96.62 188 CYS A CA 1
ATOM 1415 C C . CYS A 1 188 ? -2.230 -2.429 -26.116 1.00 96.62 188 CYS A C 1
ATOM 1417 O O . CYS A 1 188 ? -2.978 -3.379 -26.330 1.00 96.62 188 CYS A O 1
ATOM 1419 N N . ALA A 1 189 ? -2.150 -1.827 -24.927 1.00 98.00 189 ALA A N 1
ATOM 1420 C CA . ALA A 1 189 ? -2.996 -2.099 -23.767 1.00 98.00 189 ALA A CA 1
ATOM 1421 C C . ALA A 1 189 ? -3.618 -0.793 -23.238 1.00 98.00 189 ALA A C 1
ATOM 1423 O O . ALA A 1 189 ? -3.283 0.299 -23.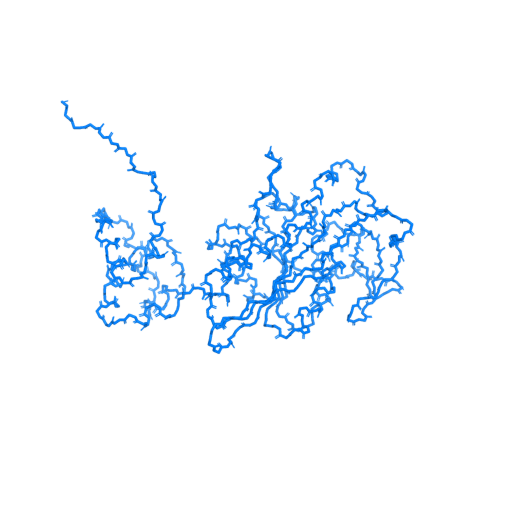704 1.00 98.00 189 ALA A O 1
ATOM 1424 N N . ASP A 1 190 ? -4.486 -0.881 -22.230 1.00 98.25 190 ASP A N 1
ATOM 1425 C CA . ASP A 1 190 ? -5.084 0.307 -21.604 1.00 98.25 190 ASP A CA 1
ATOM 1426 C C . ASP A 1 190 ? -4.036 1.151 -20.860 1.00 98.25 190 ASP A C 1
ATOM 1428 O O . ASP A 1 190 ? -4.158 2.375 -20.768 1.00 98.25 190 ASP A O 1
ATOM 1432 N N . MET A 1 191 ? -2.992 0.507 -20.326 1.00 97.88 191 MET A N 1
ATOM 1433 C CA . MET A 1 191 ? -1.883 1.172 -19.639 1.00 97.88 191 MET A CA 1
ATOM 1434 C C . MET A 1 191 ? -0.612 0.333 -19.565 1.00 97.88 191 MET A C 1
ATOM 1436 O O . MET A 1 191 ? -0.624 -0.874 -19.773 1.00 97.88 191 MET A O 1
ATOM 1440 N N . ASN A 1 192 ? 0.484 0.997 -19.215 1.00 97.19 192 ASN A N 1
ATOM 1441 C CA . ASN A 1 192 ? 1.767 0.400 -18.877 1.00 97.19 192 ASN A CA 1
ATOM 1442 C C . ASN A 1 192 ? 1.948 0.323 -17.357 1.00 97.19 192 ASN A C 1
ATOM 1444 O O . ASN A 1 192 ? 1.622 1.273 -16.639 1.00 97.19 192 ASN A O 1
ATOM 1448 N N . ASN A 1 193 ? 2.529 -0.772 -16.854 1.00 96.81 193 ASN A N 1
ATOM 1449 C CA . ASN A 1 193 ? 2.805 -0.895 -15.418 1.00 96.81 193 ASN A CA 1
ATOM 1450 C C . ASN A 1 193 ? 3.910 0.062 -14.947 1.00 96.81 193 ASN A C 1
ATOM 1452 O O . ASN A 1 193 ? 3.893 0.527 -13.809 1.00 96.81 193 ASN A O 1
ATOM 1456 N N . THR A 1 194 ? 4.868 0.400 -15.805 1.00 92.94 194 THR A N 1
ATOM 1457 C CA . THR A 1 194 ? 5.963 1.315 -15.483 1.00 92.94 194 THR A CA 1
ATOM 1458 C C . THR A 1 194 ? 6.404 2.120 -16.701 1.00 92.94 194 THR A C 1
ATOM 1460 O O . THR A 1 194 ? 5.896 1.950 -17.803 1.00 92.94 194 THR A O 1
ATOM 1463 N N . THR A 1 195 ? 7.368 3.014 -16.501 1.00 87.50 195 THR A N 1
ATOM 1464 C CA . THR A 1 195 ? 7.913 3.881 -17.543 1.00 87.50 195 THR A CA 1
ATOM 1465 C C . THR A 1 195 ? 9.401 4.113 -17.330 1.00 87.50 195 THR A C 1
ATOM 1467 O O . THR A 1 195 ? 9.863 4.228 -16.196 1.00 87.50 195 THR A O 1
ATOM 1470 N N . THR A 1 196 ? 10.152 4.240 -18.419 1.00 79.56 196 THR A N 1
ATOM 1471 C CA . THR A 1 196 ? 11.546 4.713 -18.398 1.00 79.56 196 THR A CA 1
ATOM 1472 C C . THR A 1 196 ? 11.650 6.221 -18.641 1.00 79.56 196 THR A C 1
ATOM 1474 O O . THR A 1 196 ? 12.691 6.823 -18.387 1.00 79.56 196 THR A O 1
ATOM 1477 N N . ASN A 1 197 ? 10.559 6.860 -19.077 1.00 84.38 197 ASN A N 1
ATOM 1478 C CA . ASN A 1 197 ? 10.530 8.267 -19.487 1.00 84.38 197 ASN A CA 1
ATOM 1479 C C . ASN A 1 197 ? 10.325 9.251 -18.321 1.00 84.38 197 ASN A C 1
ATOM 1481 O O . ASN A 1 197 ? 10.266 10.461 -18.534 1.00 84.38 197 ASN A O 1
ATOM 1485 N N . SER A 1 198 ? 10.212 8.755 -17.086 1.00 86.38 198 SER A N 1
ATOM 1486 C CA . SER A 1 198 ? 10.119 9.568 -15.873 1.00 86.38 198 SER A CA 1
ATOM 1487 C C . SER A 1 198 ? 10.925 8.941 -14.744 1.00 86.38 198 SER A C 1
ATOM 1489 O O . SER A 1 198 ? 10.885 7.733 -14.532 1.00 86.38 198 SER A O 1
ATOM 1491 N N . LYS A 1 199 ? 11.626 9.785 -13.980 1.00 91.94 199 LYS A N 1
ATOM 1492 C CA . LYS A 1 199 ? 12.380 9.371 -12.786 1.00 91.94 199 LYS A CA 1
ATOM 1493 C C . LYS A 1 199 ? 11.548 9.434 -11.498 1.00 91.94 199 LYS A C 1
ATOM 1495 O O . LYS A 1 199 ? 12.006 8.978 -10.457 1.00 91.94 199 LYS A O 1
ATOM 1500 N N . ALA A 1 200 ? 10.324 9.966 -11.550 1.00 96.31 200 ALA A N 1
ATOM 1501 C CA . ALA A 1 200 ? 9.436 10.106 -10.392 1.00 96.31 200 ALA A CA 1
ATOM 1502 C C . ALA A 1 200 ? 8.637 8.816 -10.113 1.00 96.31 200 ALA A C 1
ATOM 1504 O O . ALA A 1 200 ? 7.406 8.841 -10.048 1.00 96.31 200 ALA A O 1
ATOM 1505 N N . SER A 1 201 ? 9.320 7.672 -9.996 1.00 96.44 201 SER A N 1
ATOM 1506 C CA . SER A 1 201 ? 8.682 6.348 -10.038 1.00 96.44 201 SER A CA 1
ATOM 1507 C C . SER A 1 201 ? 7.652 6.103 -8.928 1.00 96.44 201 SER A C 1
ATOM 1509 O O . SER A 1 201 ? 6.666 5.425 -9.201 1.00 96.44 201 SER A O 1
ATOM 1511 N N . SER A 1 202 ? 7.800 6.697 -7.737 1.00 98.19 202 SER A N 1
ATOM 1512 C CA . SER A 1 202 ? 6.801 6.623 -6.649 1.00 98.19 202 SER A CA 1
ATOM 1513 C C . SER A 1 202 ? 5.474 7.299 -7.024 1.00 98.19 202 SER A C 1
ATOM 1515 O O . SER A 1 202 ? 4.395 6.769 -6.759 1.00 98.19 202 SER A O 1
ATOM 1517 N N . ILE A 1 203 ? 5.538 8.439 -7.725 1.00 98.25 203 ILE A N 1
ATOM 1518 C CA . ILE A 1 203 ? 4.347 9.144 -8.226 1.00 98.25 203 ILE A CA 1
ATOM 1519 C C . ILE A 1 203 ? 3.711 8.348 -9.369 1.00 98.25 203 ILE A C 1
ATOM 1521 O O . ILE A 1 203 ? 2.494 8.195 -9.411 1.00 98.25 203 ILE A O 1
ATOM 1525 N N . ILE A 1 204 ? 4.528 7.800 -10.276 1.00 98.00 204 ILE A N 1
ATOM 1526 C CA . ILE A 1 204 ? 4.054 6.941 -11.374 1.00 98.00 204 ILE A CA 1
ATOM 1527 C C . ILE A 1 204 ? 3.364 5.682 -10.840 1.00 98.00 204 ILE A C 1
ATOM 1529 O O . ILE A 1 204 ? 2.300 5.318 -11.332 1.00 98.00 204 ILE A O 1
ATOM 1533 N N . ALA A 1 205 ? 3.933 5.039 -9.817 1.00 98.38 205 ALA A N 1
ATOM 1534 C CA . ALA A 1 205 ? 3.331 3.878 -9.173 1.00 98.38 205 ALA A CA 1
ATOM 1535 C C . ALA A 1 205 ? 1.980 4.236 -8.539 1.00 98.38 205 ALA A C 1
ATOM 1537 O O . ALA A 1 205 ? 1.001 3.526 -8.740 1.00 98.38 205 ALA A O 1
ATOM 1538 N N . SER A 1 206 ? 1.902 5.383 -7.860 1.00 98.44 206 SER A N 1
ATOM 1539 C CA . SER A 1 206 ? 0.657 5.872 -7.256 1.00 98.44 206 SER A CA 1
ATOM 1540 C C . SER A 1 206 ? -0.415 6.202 -8.301 1.00 98.44 206 SER A C 1
ATOM 1542 O O . SER A 1 206 ? -1.583 5.890 -8.098 1.00 98.44 206 SER A O 1
ATOM 1544 N N . LEU A 1 207 ? -0.032 6.789 -9.443 1.00 97.88 207 LEU A N 1
ATOM 1545 C CA . LEU A 1 207 ? -0.941 7.003 -10.575 1.00 97.88 207 LEU A CA 1
ATOM 1546 C C . LEU A 1 207 ? -1.473 5.684 -11.129 1.00 97.88 207 LEU A C 1
ATOM 1548 O O . LEU A 1 207 ? -2.666 5.589 -11.390 1.00 97.88 207 LEU A O 1
ATOM 1552 N N . PHE A 1 208 ? -0.601 4.686 -11.289 1.00 98.62 208 PHE A N 1
ATOM 1553 C CA . PHE A 1 208 ? -0.997 3.352 -11.726 1.00 98.62 208 PHE A CA 1
ATOM 1554 C C . PHE A 1 208 ? -1.999 2.728 -10.746 1.00 98.62 208 PHE A C 1
ATOM 1556 O O . PHE A 1 208 ? -3.065 2.302 -11.168 1.00 98.62 208 PHE A O 1
ATOM 1563 N N . LEU A 1 209 ? -1.714 2.731 -9.438 1.00 98.81 209 LEU A N 1
ATOM 1564 C CA . LEU A 1 209 ? -2.615 2.164 -8.424 1.00 98.81 209 LEU A CA 1
ATOM 1565 C C . LEU A 1 209 ? -3.977 2.868 -8.380 1.00 98.81 209 LEU A C 1
ATOM 1567 O O . LEU A 1 209 ? -5.007 2.208 -8.261 1.00 98.81 209 LEU A O 1
ATOM 1571 N N . ASN A 1 210 ? -3.997 4.192 -8.549 1.00 97.81 210 ASN A N 1
ATOM 1572 C CA . ASN A 1 210 ? -5.229 4.979 -8.568 1.00 97.81 210 ASN A CA 1
ATOM 1573 C C . ASN A 1 210 ? -6.183 4.586 -9.715 1.00 97.81 210 ASN A C 1
ATOM 1575 O O . ASN A 1 210 ? -7.368 4.888 -9.660 1.00 97.81 210 ASN A O 1
ATOM 1579 N N . GLU A 1 211 ? -5.705 3.899 -10.753 1.00 98.25 211 GLU A N 1
ATOM 1580 C CA . GLU A 1 211 ? -6.554 3.383 -11.830 1.00 98.25 211 GLU A CA 1
ATOM 1581 C C . GLU A 1 211 ? -7.364 2.138 -11.434 1.00 98.25 211 GLU A C 1
ATOM 1583 O O . GLU A 1 211 ? -8.258 1.729 -12.183 1.00 98.25 211 GLU A O 1
ATOM 1588 N N . PHE A 1 212 ? -7.064 1.541 -10.279 1.00 98.69 212 PHE A N 1
ATOM 1589 C CA . PHE A 1 212 ? -7.705 0.334 -9.750 1.00 98.69 212 PHE A CA 1
ATOM 1590 C C . PHE A 1 212 ? -8.640 0.615 -8.569 1.00 98.69 212 PHE A C 1
ATOM 1592 O O . PHE A 1 212 ? -9.174 -0.324 -7.985 1.00 98.69 212 PHE A O 1
ATOM 1599 N N . VAL A 1 213 ? -8.870 1.894 -8.259 1.00 98.19 213 VAL A N 1
ATOM 1600 C CA . VAL A 1 213 ? -9.878 2.359 -7.301 1.00 98.19 213 VAL A CA 1
ATOM 1601 C C . VAL A 1 213 ? -10.771 3.376 -8.007 1.00 98.19 213 VAL A C 1
ATOM 1603 O O . VAL A 1 213 ? -10.293 4.416 -8.454 1.00 98.19 213 VAL A O 1
ATOM 1606 N N . GLN A 1 214 ? -12.060 3.077 -8.151 1.00 94.19 214 GLN A N 1
ATOM 1607 C CA . GLN A 1 214 ? -12.976 3.893 -8.954 1.00 94.19 214 GLN A CA 1
ATOM 1608 C C . GLN A 1 214 ? -13.644 5.010 -8.152 1.00 94.19 214 GLN A C 1
ATOM 1610 O O . GLN A 1 214 ? -13.726 6.146 -8.615 1.00 94.19 214 GLN A O 1
ATOM 1615 N N . SER A 1 215 ? -14.161 4.680 -6.971 1.00 94.69 215 SER A N 1
ATOM 1616 C CA . SER A 1 215 ? -15.078 5.544 -6.217 1.00 94.69 215 SER A CA 1
ATOM 1617 C C . SER A 1 215 ? -14.779 5.620 -4.722 1.00 94.69 215 SER A C 1
ATOM 1619 O O . SER A 1 215 ? -15.247 6.542 -4.055 1.00 94.69 215 SER A O 1
ATOM 1621 N N . THR A 1 216 ? -13.980 4.692 -4.195 1.00 98.19 216 THR A N 1
ATOM 1622 C CA . THR A 1 216 ? -13.649 4.655 -2.769 1.00 98.19 216 THR A CA 1
ATOM 1623 C C . THR A 1 216 ? -12.497 5.599 -2.421 1.00 98.19 216 THR A C 1
ATOM 1625 O O . THR A 1 216 ? -11.507 5.711 -3.152 1.00 98.19 216 THR A O 1
ATOM 1628 N N . SER A 1 217 ? -12.594 6.253 -1.260 1.00 98.25 217 SER A N 1
ATOM 1629 C CA . SER A 1 217 ? -11.489 7.021 -0.683 1.00 98.25 217 SER A CA 1
ATOM 1630 C C . SER A 1 217 ? -10.294 6.103 -0.432 1.00 98.25 217 SER A C 1
ATOM 1632 O O . SER A 1 217 ? -10.377 5.140 0.337 1.00 98.25 217 SER A O 1
ATOM 1634 N N . TRP A 1 218 ? -9.171 6.419 -1.064 1.00 98.81 218 TRP A N 1
ATOM 1635 C CA . TRP A 1 218 ? -7.982 5.582 -1.073 1.00 98.81 218 TRP A CA 1
ATOM 1636 C C . TRP A 1 218 ? -6.703 6.365 -0.787 1.00 98.81 218 TRP A C 1
ATOM 1638 O O . TRP A 1 218 ? -6.529 7.512 -1.215 1.00 98.81 218 TRP A O 1
ATOM 1648 N N . ALA A 1 219 ? -5.803 5.715 -0.053 1.00 98.81 219 ALA A N 1
ATOM 1649 C CA . ALA A 1 219 ? -4.457 6.194 0.189 1.00 98.81 219 ALA A CA 1
ATOM 1650 C C . ALA A 1 219 ? -3.438 5.052 0.107 1.00 98.81 219 ALA A C 1
ATOM 1652 O O . ALA A 1 219 ? -3.686 3.946 0.585 1.00 98.81 219 ALA A O 1
ATOM 1653 N N . HIS A 1 220 ? -2.274 5.373 -0.444 1.00 98.94 220 HIS A N 1
ATOM 1654 C CA . HIS A 1 220 ? -1.131 4.484 -0.597 1.00 98.94 220 HIS A CA 1
ATOM 1655 C C . HIS A 1 220 ? 0.025 4.968 0.270 1.00 98.94 220 HIS A C 1
ATOM 1657 O O . HIS A 1 220 ? 0.374 6.148 0.225 1.00 98.94 220 HIS A O 1
ATOM 1663 N N . ILE A 1 221 ? 0.629 4.065 1.041 1.00 98.94 221 ILE A N 1
ATOM 1664 C CA . ILE A 1 221 ? 1.785 4.342 1.893 1.00 98.94 221 ILE A CA 1
ATOM 1665 C C . ILE A 1 221 ? 2.994 3.560 1.358 1.00 98.94 221 ILE A C 1
ATOM 1667 O O . ILE A 1 221 ? 3.098 2.346 1.559 1.00 98.94 221 ILE A O 1
ATOM 1671 N N . ASP A 1 222 ? 3.935 4.254 0.713 1.00 98.88 222 ASP A N 1
ATOM 1672 C CA . ASP A 1 222 ? 5.196 3.662 0.255 1.00 98.88 222 ASP A CA 1
ATOM 1673 C C . ASP A 1 222 ? 6.221 3.657 1.398 1.00 98.88 222 ASP A C 1
ATOM 1675 O O . ASP A 1 222 ? 6.695 4.704 1.862 1.00 98.88 222 ASP A O 1
ATOM 1679 N N . ILE A 1 223 ? 6.552 2.452 1.859 1.00 98.69 223 ILE A N 1
ATOM 1680 C CA . ILE A 1 223 ? 7.457 2.182 2.979 1.00 98.69 223 ILE A CA 1
ATOM 1681 C C . ILE A 1 223 ? 8.799 1.598 2.532 1.00 98.69 223 ILE A C 1
ATOM 1683 O O . ILE A 1 223 ? 9.574 1.176 3.389 1.00 98.69 223 ILE A O 1
ATOM 1687 N N . ALA A 1 224 ? 9.110 1.583 1.230 1.00 97.62 224 ALA A N 1
ATOM 1688 C CA . ALA A 1 224 ? 10.343 0.981 0.707 1.00 97.62 224 ALA A CA 1
ATOM 1689 C C . ALA A 1 224 ? 11.616 1.478 1.418 1.00 97.62 224 ALA A C 1
ATOM 1691 O O . ALA A 1 224 ? 12.492 0.681 1.741 1.00 97.62 224 ALA A O 1
ATOM 1692 N N . GLY A 1 225 ? 11.693 2.776 1.732 1.00 96.31 225 GLY A N 1
ATOM 1693 C CA . GLY A 1 225 ? 12.810 3.334 2.502 1.00 96.31 225 GLY A CA 1
ATOM 1694 C C . GLY A 1 225 ? 12.720 3.093 4.014 1.00 96.31 225 GLY A C 1
ATOM 1695 O O . GLY A 1 225 ? 13.740 2.932 4.683 1.00 96.31 225 GLY A O 1
ATOM 1696 N N . ALA A 1 226 ? 11.507 3.048 4.571 1.00 96.06 226 ALA A N 1
ATOM 1697 C CA . ALA A 1 226 ? 11.275 3.063 6.015 1.00 96.06 226 ALA A CA 1
ATOM 1698 C C . ALA A 1 226 ? 11.163 1.670 6.660 1.00 96.06 226 ALA A C 1
ATOM 1700 O O . ALA A 1 226 ? 11.299 1.562 7.879 1.00 96.06 226 ALA A O 1
ATOM 1701 N N . ALA A 1 227 ? 10.935 0.610 5.880 1.00 95.19 227 ALA A N 1
ATOM 1702 C CA . ALA A 1 227 ? 10.652 -0.734 6.390 1.00 95.19 227 ALA A CA 1
ATOM 1703 C C . ALA A 1 227 ? 11.847 -1.416 7.087 1.00 95.19 227 ALA A C 1
ATOM 1705 O O . ALA A 1 227 ? 11.653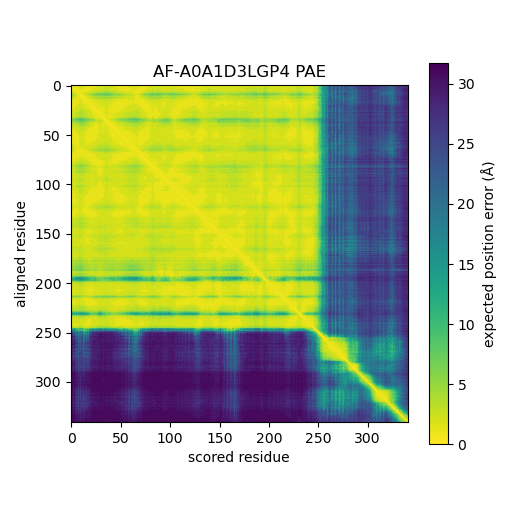 -2.243 7.986 1.00 95.19 227 ALA A O 1
ATOM 1706 N N . TRP A 1 228 ? 13.078 -1.064 6.704 1.00 91.81 228 TRP A N 1
ATOM 1707 C CA . TRP A 1 228 ? 14.296 -1.770 7.108 1.00 91.81 228 TRP A CA 1
ATOM 1708 C C . TRP A 1 228 ? 15.289 -0.866 7.851 1.00 91.81 228 TRP A C 1
ATOM 1710 O O . TRP A 1 228 ? 15.408 0.328 7.570 1.00 91.81 228 TRP A O 1
ATOM 1720 N N . ILE A 1 229 ? 16.017 -1.432 8.816 1.00 90.19 229 ILE A N 1
ATOM 1721 C CA . ILE A 1 229 ? 17.179 -0.799 9.455 1.00 90.19 229 ILE A CA 1
ATOM 1722 C C . ILE A 1 229 ? 18.423 -1.367 8.779 1.00 90.19 229 ILE A C 1
ATOM 1724 O O . ILE A 1 229 ? 18.887 -2.446 9.140 1.00 90.19 229 ILE A O 1
ATOM 1728 N N . PHE A 1 230 ? 18.959 -0.639 7.801 1.00 85.50 230 PHE A N 1
ATOM 1729 C CA . PHE A 1 230 ? 20.077 -1.103 6.974 1.00 85.50 230 PHE A CA 1
ATOM 1730 C C . PHE A 1 230 ? 21.342 -1.415 7.786 1.00 85.50 230 PHE A C 1
ATOM 1732 O O . PHE A 1 230 ? 21.916 -2.484 7.612 1.00 85.50 230 PHE A O 1
ATOM 1739 N N . ASN A 1 231 ? 21.715 -0.555 8.740 1.00 84.38 231 ASN A N 1
ATOM 1740 C CA . ASN A 1 231 ? 22.932 -0.747 9.544 1.00 84.38 231 ASN A CA 1
ATOM 1741 C C . ASN A 1 231 ? 22.880 -1.988 10.450 1.00 84.38 231 ASN A C 1
ATOM 1743 O O . ASN A 1 231 ? 23.904 -2.623 10.673 1.00 84.38 231 ASN A O 1
ATOM 1747 N N . ASP A 1 232 ? 21.689 -2.348 10.936 1.00 80.31 232 ASP A N 1
ATOM 1748 C CA . ASP A 1 232 ? 21.494 -3.471 11.863 1.00 80.31 232 ASP A CA 1
ATOM 1749 C C . ASP A 1 232 ? 20.939 -4.720 11.160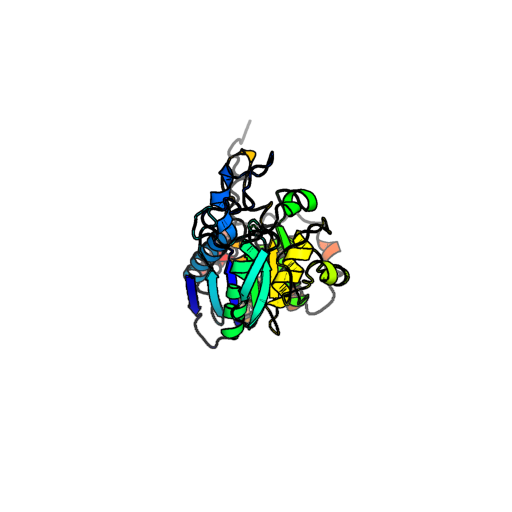 1.00 80.31 232 ASP A C 1
ATOM 1751 O O . ASP A 1 232 ? 20.676 -5.731 11.810 1.00 80.31 232 ASP A O 1
ATOM 1755 N N . SER A 1 233 ? 20.696 -4.642 9.845 1.00 82.56 233 SER A N 1
ATOM 1756 C CA . SER A 1 233 ? 20.098 -5.705 9.028 1.00 82.56 233 SER A CA 1
ATOM 1757 C C . SER A 1 233 ? 18.832 -6.331 9.635 1.00 82.56 233 SER A C 1
ATOM 1759 O O . SER A 1 233 ? 18.650 -7.551 9.605 1.00 82.56 233 SER A O 1
ATOM 1761 N N . LYS A 1 234 ? 17.938 -5.498 10.184 1.00 91.69 234 LYS A N 1
ATOM 1762 C CA . LYS A 1 234 ? 16.695 -5.940 10.842 1.00 91.69 234 LYS A CA 1
ATOM 1763 C C . LYS A 1 234 ? 15.470 -5.135 10.386 1.00 91.69 234 LYS A C 1
ATOM 1765 O O . LYS A 1 234 ? 15.605 -3.948 10.073 1.00 91.69 234 LYS A O 1
ATOM 1770 N N . PRO A 1 235 ? 14.265 -5.732 10.379 1.00 91.62 235 PRO A N 1
ATOM 1771 C CA . PRO A 1 235 ? 13.039 -5.006 10.058 1.00 91.62 235 PRO A CA 1
ATOM 1772 C C . PRO A 1 235 ? 12.663 -4.022 11.175 1.00 91.62 235 PRO A C 1
ATOM 1774 O O . PRO A 1 235 ? 12.932 -4.272 12.351 1.00 91.62 235 PRO A O 1
ATOM 1777 N N . LYS A 1 236 ? 11.979 -2.925 10.823 1.00 88.75 236 LYS A N 1
ATOM 1778 C CA . LYS A 1 236 ? 11.379 -2.003 11.810 1.00 88.75 236 LYS A CA 1
ATOM 1779 C C . LYS A 1 236 ? 9.999 -2.440 12.297 1.00 88.75 236 LYS A C 1
ATOM 1781 O O . LYS A 1 236 ? 9.564 -1.984 13.347 1.00 88.75 236 LYS A O 1
ATOM 1786 N N . GLY A 1 237 ? 9.287 -3.249 11.507 1.00 90.38 237 GLY A N 1
ATOM 1787 C CA . GLY A 1 237 ? 7.843 -3.446 11.689 1.00 90.38 237 GLY A CA 1
ATOM 1788 C C . GLY A 1 237 ? 7.038 -2.161 11.436 1.00 90.38 237 GLY A C 1
ATOM 1789 O O . GLY A 1 237 ? 5.988 -1.963 12.043 1.00 90.38 237 GLY A O 1
ATOM 1790 N N . PHE A 1 238 ? 7.561 -1.271 10.582 1.00 93.44 238 PHE A N 1
ATOM 1791 C CA . PHE A 1 238 ? 6.962 0.030 10.280 1.00 93.44 238 PHE A CA 1
ATOM 1792 C C . PHE A 1 238 ? 5.540 -0.138 9.734 1.00 93.44 238 PHE A C 1
ATOM 1794 O O . PHE A 1 238 ? 5.315 -0.942 8.831 1.00 93.44 238 PHE A O 1
ATOM 1801 N N . GLY A 1 239 ? 4.595 0.650 10.244 1.00 89.69 239 GLY A N 1
ATOM 1802 C CA . GLY A 1 239 ? 3.212 0.672 9.774 1.00 89.69 239 GLY A CA 1
ATOM 1803 C C . GLY A 1 239 ? 2.239 -0.042 10.708 1.00 89.69 239 GLY A C 1
ATOM 1804 O O . GLY A 1 239 ? 1.050 0.266 10.684 1.00 89.69 239 GLY A O 1
ATOM 1805 N N . VAL A 1 240 ? 2.709 -0.947 11.577 1.00 87.06 240 VAL A N 1
ATOM 1806 C CA . VAL A 1 240 ? 1.832 -1.659 12.526 1.00 87.06 240 VAL A CA 1
ATOM 1807 C C . VAL A 1 240 ? 1.121 -0.676 13.456 1.00 87.06 240 VAL A C 1
ATOM 1809 O O . VAL A 1 240 ? -0.103 -0.736 13.603 1.00 87.06 240 VAL A O 1
ATOM 1812 N N . ARG A 1 241 ? 1.869 0.251 14.070 1.00 82.06 241 ARG A N 1
ATOM 1813 C CA . ARG A 1 241 ? 1.293 1.248 14.985 1.00 82.06 241 ARG A CA 1
ATOM 1814 C C . ARG A 1 241 ? 0.520 2.304 14.209 1.00 82.06 241 ARG A C 1
ATOM 1816 O O . ARG A 1 241 ? -0.575 2.649 14.626 1.00 82.06 241 ARG A O 1
ATOM 1823 N N . LEU A 1 242 ? 1.039 2.758 13.069 1.00 88.69 242 LEU A N 1
ATOM 1824 C CA . LEU A 1 242 ? 0.364 3.713 12.188 1.00 88.69 242 LEU A CA 1
ATOM 1825 C C . LEU A 1 242 ? -1.051 3.260 11.802 1.00 88.69 242 LEU A C 1
ATOM 1827 O O . LEU A 1 242 ? -1.997 4.033 11.939 1.00 88.69 242 LEU A O 1
ATOM 1831 N N . LEU A 1 243 ? -1.196 2.016 11.331 1.00 91.19 243 LEU A N 1
ATOM 1832 C CA . LEU A 1 243 ? -2.487 1.456 10.924 1.00 91.19 243 LEU A CA 1
ATOM 1833 C C . LEU A 1 243 ? -3.400 1.184 12.127 1.00 91.19 243 LEU A C 1
ATOM 1835 O O . LEU A 1 243 ? -4.610 1.369 12.028 1.00 91.19 243 LEU A O 1
ATOM 1839 N N . SER A 1 244 ? -2.835 0.785 13.270 1.00 84.25 244 SER A N 1
ATOM 1840 C CA . SER A 1 244 ? -3.606 0.545 14.501 1.00 84.25 244 SER A CA 1
ATOM 1841 C C . SER A 1 244 ? -4.126 1.842 15.139 1.00 84.25 244 SER A C 1
ATOM 1843 O O . SER A 1 244 ? -5.218 1.852 15.695 1.00 84.25 244 SER A O 1
ATOM 1845 N N . GLU A 1 245 ? -3.377 2.942 15.015 1.00 79.06 245 GLU A N 1
ATOM 1846 C CA . GLU A 1 245 ? -3.745 4.302 15.450 1.00 79.06 245 GLU A CA 1
ATOM 1847 C C . GLU A 1 245 ? -4.566 5.062 14.390 1.00 79.06 245 GLU A C 1
ATOM 1849 O O . GLU A 1 245 ? -4.786 6.274 14.504 1.00 79.06 245 GLU A O 1
ATOM 1854 N N . TYR A 1 246 ? -4.986 4.393 13.309 1.00 80.25 246 TYR A N 1
ATOM 1855 C CA . TYR A 1 246 ? -5.765 5.017 12.246 1.00 80.25 246 TYR A CA 1
ATOM 1856 C C . TYR A 1 246 ? -7.040 5.658 12.808 1.00 80.25 246 TYR A C 1
ATOM 1858 O O . TYR A 1 246 ? -7.850 4.991 13.438 1.00 80.25 246 TYR A O 1
ATOM 1866 N N . LYS A 1 247 ? -7.266 6.951 12.555 1.00 66.56 247 LYS A N 1
ATOM 1867 C CA . LYS A 1 247 ? -8.347 7.702 13.220 1.00 66.56 247 LYS A CA 1
ATOM 1868 C C . LYS A 1 247 ? -9.753 7.155 13.017 1.00 66.56 247 LYS A C 1
ATOM 1870 O O . LYS A 1 247 ? -10.592 7.303 13.887 1.00 66.56 247 LYS A O 1
ATOM 1875 N N . SER A 1 248 ? -10.050 6.474 11.913 1.00 58.69 248 SER A N 1
ATOM 1876 C CA . SER A 1 248 ? -11.387 5.864 11.792 1.00 58.69 248 SER A CA 1
ATOM 1877 C C . SER A 1 248 ? -11.515 4.517 12.520 1.00 58.69 248 SER A C 1
ATOM 1879 O O . SER A 1 248 ? -12.614 3.981 12.591 1.00 58.69 248 SER A O 1
ATOM 1881 N N . ILE A 1 249 ? -10.407 3.997 13.057 1.00 54.53 249 ILE A N 1
ATOM 1882 C CA . ILE A 1 249 ? -10.352 2.926 14.061 1.00 54.53 249 ILE A CA 1
ATOM 1883 C C . ILE A 1 249 ? -10.467 3.514 15.478 1.00 54.53 249 ILE A C 1
ATOM 1885 O O . ILE A 1 249 ? -10.474 2.731 16.421 1.00 54.53 249 ILE A O 1
ATOM 1889 N N . ASP A 1 250 ? -10.615 4.851 15.620 1.00 54.34 250 ASP A N 1
ATOM 1890 C CA . ASP A 1 250 ? -10.530 5.617 16.873 1.00 54.34 250 ASP A CA 1
ATOM 1891 C C . ASP A 1 250 ? -10.986 4.806 18.085 1.00 54.34 250 ASP A C 1
ATOM 1893 O O . ASP A 1 250 ? -12.157 4.696 18.461 1.00 54.34 250 ASP A O 1
ATOM 1897 N N . LEU A 1 251 ? -9.959 4.257 18.713 1.00 42.81 251 LEU A N 1
ATOM 1898 C CA . LEU A 1 251 ? -9.959 3.827 20.079 1.00 42.81 251 LEU A CA 1
ATOM 1899 C C . LEU A 1 251 ? -10.090 5.101 20.904 1.00 42.81 251 LEU A C 1
ATOM 1901 O O . LEU A 1 251 ? -9.164 5.899 20.988 1.00 42.81 251 LEU A O 1
ATOM 1905 N N . PHE A 1 252 ? -11.264 5.277 21.507 1.00 41.38 252 PHE A N 1
ATOM 1906 C CA . PHE A 1 252 ? -11.539 6.279 22.531 1.00 41.38 252 PHE A CA 1
ATOM 1907 C C . PHE A 1 252 ? -11.296 7.751 22.144 1.00 41.38 252 PHE A C 1
ATOM 1909 O O . PHE A 1 252 ? -10.206 8.275 22.350 1.00 41.38 252 PHE A O 1
ATOM 1916 N N . ASN A 1 253 ? -12.366 8.479 21.786 1.00 39.72 253 ASN A N 1
ATOM 1917 C CA . ASN A 1 253 ? -12.656 9.809 22.365 1.00 39.72 253 ASN A CA 1
ATOM 1918 C C . ASN A 1 253 ? -14.017 10.410 21.966 1.00 39.72 253 ASN A C 1
ATOM 1920 O O . ASN A 1 253 ? -14.101 11.547 21.532 1.00 39.72 253 ASN A O 1
ATOM 1924 N N . ASP A 1 254 ? -15.099 9.692 22.259 1.00 37.56 254 ASP A N 1
ATOM 1925 C CA . ASP A 1 254 ? -16.387 10.350 22.551 1.00 37.56 254 ASP A CA 1
ATOM 1926 C C . ASP A 1 254 ? -17.030 9.807 23.833 1.00 37.56 254 ASP A C 1
ATOM 1928 O O . ASP A 1 254 ? -17.695 10.540 24.566 1.00 37.56 254 ASP A O 1
ATOM 1932 N N . ASN A 1 255 ? -16.749 8.550 24.193 1.00 40.97 255 ASN A N 1
ATOM 1933 C CA . ASN A 1 255 ? -17.436 7.881 25.299 1.00 40.97 255 ASN A CA 1
ATOM 1934 C C . ASN A 1 255 ? -16.809 8.077 26.687 1.00 40.97 255 ASN A C 1
ATOM 1936 O O . ASN A 1 255 ? -17.535 7.957 27.670 1.00 40.97 255 ASN A O 1
ATOM 1940 N N . ILE A 1 256 ? -15.516 8.418 26.824 1.00 42.09 256 ILE A N 1
ATOM 1941 C CA . ILE A 1 256 ? -14.938 8.619 28.171 1.00 42.09 256 ILE A CA 1
ATOM 1942 C C . ILE A 1 256 ? -15.496 9.895 28.780 1.00 42.09 256 ILE A C 1
ATOM 1944 O O . ILE A 1 256 ? -16.192 9.823 29.785 1.00 42.09 256 ILE A O 1
ATOM 1948 N N . TYR A 1 257 ? -15.242 11.067 28.185 1.00 43.84 257 TYR A N 1
ATOM 1949 C CA . TYR A 1 257 ? -15.701 12.310 28.804 1.00 43.84 257 TYR A CA 1
ATOM 1950 C C . TYR A 1 257 ? -17.226 12.355 28.905 1.00 43.84 257 TYR A C 1
ATOM 1952 O O . TYR A 1 257 ? -17.739 12.705 29.967 1.00 43.84 257 TYR A O 1
ATOM 1960 N N . ASN A 1 258 ? -17.959 11.952 27.862 1.00 41.72 258 ASN A N 1
ATOM 1961 C CA . ASN A 1 258 ? -19.420 11.999 27.889 1.00 41.72 258 ASN A CA 1
ATOM 1962 C C . ASN A 1 258 ? -20.039 10.960 28.833 1.00 41.72 258 ASN A C 1
ATOM 1964 O O . ASN A 1 258 ? -21.033 11.297 29.482 1.00 41.72 258 ASN A O 1
ATOM 1968 N N . GLY A 1 259 ? -19.407 9.791 28.998 1.00 39.78 259 GLY A N 1
ATOM 1969 C CA . GLY A 1 259 ? -19.787 8.744 29.951 1.00 39.78 259 GLY A CA 1
ATOM 1970 C C . GLY A 1 259 ? -19.363 9.001 31.403 1.00 39.78 259 GLY A C 1
ATOM 1971 O O . GLY A 1 259 ? -19.840 8.322 32.312 1.00 39.78 259 GLY A O 1
ATOM 1972 N N . LEU A 1 260 ? -18.513 10.000 31.674 1.00 45.69 260 LEU A N 1
ATOM 1973 C CA . LEU A 1 260 ? -18.196 10.396 33.047 1.00 45.69 260 LEU A CA 1
ATOM 1974 C C . LEU A 1 260 ? -19.420 11.026 33.727 1.00 45.69 260 LEU A C 1
ATOM 1976 O O . LEU A 1 260 ? -20.084 11.923 33.197 1.00 45.69 260 LEU A O 1
ATOM 1980 N N . THR A 1 261 ? -19.657 10.635 34.979 1.00 50.06 261 THR A N 1
ATOM 1981 C CA . THR A 1 261 ? -20.615 11.323 35.857 1.00 50.06 261 THR A CA 1
ATOM 1982 C C . THR A 1 261 ? -20.261 12.808 35.992 1.00 50.06 261 THR A C 1
ATOM 1984 O O . THR A 1 261 ? -19.109 13.207 35.805 1.00 50.06 261 THR A O 1
ATOM 1987 N N . ARG A 1 262 ? -21.212 13.660 36.400 1.00 48.25 262 ARG A N 1
ATOM 1988 C CA . ARG A 1 262 ? -20.966 15.105 36.613 1.00 48.25 262 ARG A CA 1
ATOM 1989 C C . ARG A 1 262 ? -19.745 15.373 37.515 1.00 48.25 262 ARG A C 1
ATOM 1991 O O . ARG A 1 262 ? -18.956 16.277 37.250 1.00 48.25 262 ARG A O 1
ATOM 1998 N N . LYS A 1 263 ? -19.533 14.536 38.539 1.00 46.75 263 LYS A N 1
ATOM 1999 C CA . LYS A 1 263 ? -18.364 14.587 39.437 1.00 46.75 263 LYS A CA 1
ATOM 2000 C C . LYS A 1 263 ? -17.072 14.121 38.747 1.00 46.75 263 LYS A C 1
ATOM 2002 O O . LYS A 1 263 ? -16.021 14.722 38.970 1.00 46.75 263 LYS A O 1
ATOM 2007 N N . GLY A 1 264 ? -17.152 13.095 37.898 1.00 44.84 264 GLY A N 1
ATOM 2008 C CA . GLY A 1 264 ? -16.053 12.621 37.052 1.00 44.84 264 GLY A CA 1
ATOM 2009 C C . GLY A 1 264 ? -15.599 13.672 36.038 1.00 44.84 264 GLY A C 1
ATOM 2010 O O . GLY A 1 264 ? -14.411 13.980 35.982 1.00 44.84 264 GLY A O 1
ATOM 2011 N N . LYS A 1 265 ? -16.541 14.319 35.338 1.00 52.72 265 LYS A N 1
ATOM 2012 C CA . LYS A 1 265 ? -16.281 15.432 34.403 1.00 52.72 265 LYS A CA 1
ATOM 2013 C C . LYS A 1 265 ? -15.547 16.588 35.090 1.00 52.72 265 LYS A C 1
ATOM 2015 O O . LYS A 1 265 ? -14.544 17.078 34.575 1.00 52.72 265 LYS A O 1
ATOM 2020 N N . ASN A 1 266 ? -15.977 16.963 36.298 1.00 51.25 266 ASN A N 1
ATOM 2021 C CA . ASN A 1 266 ? -15.330 18.021 37.082 1.00 51.25 266 ASN A CA 1
ATOM 2022 C C . ASN A 1 266 ? -13.898 17.660 37.511 1.00 51.25 266 ASN A C 1
ATOM 2024 O O . ASN A 1 266 ? -13.006 18.505 37.450 1.00 51.25 266 ASN A O 1
ATOM 2028 N N . LYS A 1 267 ? -13.643 16.408 37.919 1.00 48.44 267 LYS A N 1
ATOM 2029 C CA . LYS A 1 267 ? -12.282 15.948 38.246 1.00 48.44 267 LYS A CA 1
ATOM 2030 C C . LYS A 1 267 ? -11.395 15.859 37.003 1.00 48.44 267 LYS A C 1
ATOM 2032 O O . LYS A 1 267 ? -10.248 16.291 37.058 1.00 48.44 267 LYS A O 1
ATOM 2037 N N . PHE A 1 268 ? -11.920 15.360 35.888 1.00 50.22 268 PHE A N 1
ATOM 2038 C CA . PHE A 1 268 ? -11.193 15.266 34.623 1.00 50.22 268 PHE A CA 1
ATOM 2039 C C . PHE A 1 268 ? -10.745 16.651 34.135 1.00 50.22 268 PHE A C 1
ATOM 2041 O O . PHE A 1 268 ? -9.558 16.864 33.881 1.00 50.22 268 PHE A O 1
ATOM 2048 N N . LYS A 1 269 ? -11.662 17.631 34.135 1.00 55.88 269 LYS A N 1
ATOM 2049 C CA . LYS A 1 269 ? -11.357 19.040 33.834 1.00 55.88 269 LYS A CA 1
ATOM 2050 C C . LYS A 1 269 ? -10.326 19.649 34.787 1.00 55.88 269 LYS A C 1
ATOM 2052 O O . LYS A 1 269 ? -9.483 20.424 34.352 1.00 55.88 269 LYS A O 1
ATOM 2057 N N . LYS A 1 270 ? -10.372 19.303 36.077 1.00 51.34 270 LYS A N 1
ATOM 2058 C CA . LYS A 1 270 ? -9.477 19.874 37.094 1.00 51.34 270 LYS A CA 1
ATOM 2059 C C . LYS A 1 270 ? -8.062 19.290 37.071 1.00 51.34 270 LYS A C 1
ATOM 2061 O O . LYS A 1 270 ? -7.119 20.015 37.367 1.00 51.34 270 LYS A O 1
ATOM 2066 N N . TYR A 1 271 ? -7.912 18.000 36.774 1.00 48.62 271 TYR A N 1
ATOM 2067 C CA . TYR A 1 271 ? -6.650 17.281 36.998 1.00 48.62 271 TYR A CA 1
ATOM 2068 C C . TYR A 1 271 ? -5.993 16.737 35.728 1.00 48.62 271 TYR A C 1
ATOM 2070 O O . TYR A 1 271 ? -4.772 16.635 35.697 1.00 48.62 271 TYR A O 1
ATOM 2078 N N . ILE A 1 272 ? -6.770 16.392 34.697 1.00 48.28 272 ILE A N 1
ATOM 2079 C CA . ILE A 1 272 ? -6.255 15.742 33.479 1.00 48.28 272 ILE A CA 1
ATOM 2080 C C . ILE A 1 272 ? -6.186 16.732 32.315 1.00 48.28 272 ILE A C 1
ATOM 2082 O O . ILE A 1 272 ? -5.177 16.794 31.615 1.00 48.28 272 ILE A O 1
ATOM 2086 N N . LEU A 1 273 ? -7.205 17.579 32.149 1.00 52.31 273 LEU A N 1
ATOM 2087 C CA . LEU A 1 273 ? -7.246 18.564 31.065 1.00 52.31 273 LEU A CA 1
ATOM 2088 C C . LEU A 1 273 ? -6.053 19.546 31.041 1.00 52.31 273 LEU A C 1
ATOM 2090 O O . LEU A 1 273 ? -5.538 19.796 29.953 1.00 52.31 273 LEU A O 1
ATOM 2094 N N . PRO A 1 274 ? -5.547 20.074 32.176 1.00 51.94 274 PRO A N 1
ATOM 2095 C CA . PRO A 1 274 ? -4.370 20.945 32.157 1.00 51.94 274 PRO A CA 1
ATOM 2096 C C . PRO A 1 274 ? -3.121 20.238 31.612 1.00 51.94 274 PRO A C 1
ATOM 2098 O O . PRO A 1 274 ? -2.324 20.853 30.911 1.00 51.94 274 PRO A O 1
ATOM 2101 N N . TYR A 1 275 ? -2.982 18.936 31.883 1.00 46.62 275 TYR A N 1
ATOM 2102 C CA . TYR A 1 275 ? -1.865 18.120 31.404 1.00 46.62 275 TYR A CA 1
ATOM 2103 C C . TYR A 1 275 ? -1.955 17.849 29.895 1.00 46.62 275 TYR A C 1
ATOM 2105 O O . TYR A 1 275 ? -0.948 17.921 29.195 1.00 46.62 275 TYR A O 1
ATOM 2113 N N . LEU A 1 276 ? -3.163 17.612 29.372 1.00 46.00 276 LEU A N 1
ATOM 2114 C CA . LEU A 1 276 ? -3.399 17.473 27.929 1.00 46.00 276 LEU A CA 1
ATOM 2115 C C . LEU A 1 276 ? -3.159 18.795 27.177 1.00 46.00 276 LEU A C 1
ATOM 2117 O O . LEU A 1 276 ? -2.558 18.784 26.105 1.00 46.00 276 LEU A O 1
ATOM 2121 N N . LYS A 1 277 ? -3.552 19.936 27.770 1.00 46.47 277 LYS A N 1
ATOM 2122 C CA . LYS A 1 277 ? -3.285 21.286 27.233 1.00 46.47 277 LYS A CA 1
ATOM 2123 C C . LYS A 1 277 ? -1.785 21.599 27.147 1.00 46.47 277 LYS A C 1
ATOM 2125 O O . LYS A 1 277 ? -1.359 22.226 26.184 1.00 46.47 277 LYS A O 1
ATOM 2130 N N . LEU A 1 278 ? -0.993 21.158 28.127 1.00 45.25 278 LEU A N 1
ATOM 2131 C CA . LEU A 1 278 ? 0.459 21.380 28.174 1.00 45.25 278 LEU A CA 1
ATOM 2132 C C . LEU A 1 278 ? 1.240 20.539 27.152 1.00 45.25 278 LEU A C 1
ATOM 2134 O O . LEU A 1 278 ? 2.266 21.000 26.665 1.00 45.25 278 LEU A O 1
ATOM 2138 N N . ASN A 1 279 ? 0.752 19.341 26.814 1.00 38.22 279 ASN A N 1
ATOM 2139 C CA . ASN A 1 279 ? 1.470 18.380 25.966 1.00 38.22 279 ASN A CA 1
ATOM 2140 C C . ASN A 1 279 ? 0.957 18.302 24.515 1.00 38.22 279 ASN A C 1
ATOM 2142 O O . ASN A 1 279 ? 1.322 17.383 23.792 1.00 38.22 279 ASN A O 1
ATOM 2146 N N . ALA A 1 280 ? 0.111 19.244 24.077 1.00 45.19 280 ALA A N 1
ATOM 2147 C CA . ALA A 1 280 ? -0.446 19.307 22.716 1.00 45.19 280 ALA A CA 1
ATOM 2148 C C . ALA A 1 280 ? -1.071 17.985 22.206 1.00 45.19 280 ALA A C 1
ATOM 2150 O O . ALA A 1 280 ? -1.157 17.749 20.999 1.00 45.19 280 ALA A O 1
ATOM 2151 N N . CYS A 1 281 ? -1.552 17.130 23.114 1.00 38.78 281 CYS A N 1
ATOM 2152 C CA . CYS A 1 281 ? -2.234 15.897 22.748 1.00 38.78 281 CYS A CA 1
ATOM 2153 C C . CYS A 1 281 ? -3.666 16.218 22.306 1.00 38.78 281 CYS A C 1
ATOM 2155 O O . CYS A 1 281 ? -4.506 16.609 23.114 1.00 38.78 281 CYS A O 1
ATOM 2157 N N . ASN A 1 282 ? -3.928 15.992 21.019 1.00 44.78 282 ASN A N 1
ATOM 2158 C CA . ASN A 1 282 ? -5.243 15.965 20.379 1.00 44.78 282 ASN A CA 1
ATOM 2159 C C . ASN A 1 282 ? -6.026 17.304 20.383 1.00 44.78 282 ASN A C 1
ATOM 2161 O O . ASN A 1 282 ? -6.802 17.618 21.287 1.00 44.78 282 ASN A O 1
ATOM 2165 N N . LEU A 1 283 ? -5.856 18.083 19.305 1.00 41.50 283 LEU A N 1
ATOM 2166 C CA . LEU A 1 283 ? -6.534 19.368 19.084 1.00 41.50 283 LEU A CA 1
ATOM 2167 C C . LEU A 1 283 ? -8.070 19.267 19.032 1.00 41.50 283 LEU A C 1
ATOM 2169 O O . LEU A 1 283 ? -8.734 20.240 19.380 1.00 41.50 283 LEU A O 1
ATOM 2173 N N . GLU A 1 284 ? -8.651 18.140 18.613 1.00 40.41 284 GLU A N 1
ATOM 2174 C CA . GLU A 1 284 ? -10.114 17.965 18.592 1.00 40.41 284 GLU A CA 1
ATOM 2175 C C . GLU A 1 284 ? -10.691 17.789 19.995 1.00 40.41 284 GLU A C 1
ATOM 2177 O O . GLU A 1 284 ? -11.709 18.399 20.323 1.00 40.41 284 GLU A O 1
ATOM 2182 N N . LEU A 1 285 ? -9.981 17.066 20.867 1.00 40.62 285 LEU A N 1
ATOM 2183 C CA . LEU A 1 285 ? -10.356 16.925 22.272 1.00 40.62 285 LEU A CA 1
ATOM 2184 C C . LEU A 1 285 ? -10.316 18.278 22.995 1.00 40.62 285 LEU A C 1
ATOM 2186 O O . LEU A 1 285 ? -11.174 18.580 23.817 1.00 40.62 285 LEU A O 1
ATOM 2190 N N . LEU A 1 286 ? -9.340 19.125 22.658 1.00 43.34 286 LEU A N 1
ATOM 2191 C CA . LEU A 1 286 ? -9.246 20.484 23.189 1.00 43.34 286 LEU A CA 1
ATOM 2192 C C . LEU A 1 286 ? -10.381 21.391 22.686 1.00 43.34 286 LEU A C 1
ATOM 2194 O O . LEU A 1 286 ? -10.931 22.156 23.477 1.00 43.34 286 LEU A O 1
ATOM 2198 N N . LYS A 1 287 ? -10.773 21.271 21.410 1.00 44.78 287 LYS A N 1
ATOM 2199 C CA . LYS A 1 287 ? -11.891 22.029 20.816 1.00 44.78 287 LYS A CA 1
ATOM 2200 C C . LYS A 1 287 ? -13.245 21.654 21.427 1.00 44.78 287 LYS A C 1
ATOM 2202 O O . LYS A 1 287 ? -14.037 22.544 21.718 1.00 44.78 287 LYS A O 1
ATOM 2207 N N . LEU A 1 288 ? -13.478 20.367 21.691 1.00 42.38 288 LEU A N 1
ATOM 2208 C CA . LEU A 1 288 ? -14.673 19.873 22.393 1.00 42.38 288 LEU A CA 1
ATOM 2209 C C . LEU A 1 288 ? -14.762 20.358 23.851 1.00 42.38 288 LEU A C 1
ATOM 2211 O O . LEU A 1 288 ? -15.852 20.417 24.419 1.00 42.38 288 LEU A O 1
ATOM 2215 N N . LEU A 1 289 ? -13.627 20.687 24.478 1.00 43.78 289 LEU A N 1
ATOM 2216 C CA . LEU A 1 289 ? -13.557 20.996 25.907 1.00 43.78 289 LEU A CA 1
ATOM 2217 C C . LEU A 1 289 ? -13.623 22.488 26.250 1.00 43.78 289 LEU A C 1
ATOM 2219 O O . LEU A 1 289 ? -14.070 22.791 27.360 1.00 43.78 289 LEU A O 1
ATOM 2223 N N . ASP A 1 290 ? -13.200 23.388 25.355 1.00 44.78 290 ASP A N 1
ATOM 2224 C CA . ASP A 1 290 ? -13.148 24.830 25.653 1.00 44.78 290 ASP A CA 1
ATOM 2225 C C . ASP A 1 290 ? -14.341 25.643 25.147 1.00 44.78 290 ASP A C 1
ATOM 2227 O O . ASP A 1 290 ? -14.570 26.715 25.692 1.00 44.78 290 ASP A O 1
ATOM 2231 N N . GLY A 1 291 ? -15.130 25.185 24.174 1.00 44.47 291 GLY A N 1
ATOM 2232 C CA . GLY A 1 291 ? -16.297 25.941 23.690 1.00 44.47 291 GLY A CA 1
ATOM 2233 C C . GLY A 1 291 ? -16.005 27.311 23.041 1.00 44.47 291 GLY A C 1
ATOM 2234 O O . GLY A 1 291 ? -16.807 27.733 22.223 1.00 44.47 291 GLY A O 1
ATOM 2235 N N . GLU A 1 292 ? -14.871 27.974 23.316 1.00 38.38 292 GLU A N 1
ATOM 2236 C CA . GLU A 1 292 ? -14.431 29.254 22.744 1.00 38.38 292 GLU A CA 1
ATOM 2237 C C . GLU A 1 292 ? -12.888 29.446 22.791 1.00 38.38 292 GLU A C 1
ATOM 2239 O O . GLU A 1 292 ? -12.205 29.032 23.724 1.00 38.38 292 GLU A O 1
ATOM 2244 N N . ASN A 1 293 ? -12.363 30.096 21.741 1.00 39.28 293 ASN A N 1
ATOM 2245 C CA . ASN A 1 293 ? -11.058 30.755 21.512 1.00 39.28 293 ASN A CA 1
ATOM 2246 C C . ASN A 1 293 ? -9.754 30.305 22.234 1.00 39.28 293 ASN A C 1
ATOM 2248 O O . ASN A 1 293 ? -9.471 30.618 23.388 1.00 39.28 293 ASN A O 1
ATOM 2252 N N . ILE A 1 294 ? -8.830 29.756 21.429 1.00 41.06 294 ILE A N 1
ATOM 2253 C CA . ILE A 1 294 ? -7.515 29.161 21.773 1.00 41.06 294 ILE A CA 1
ATOM 2254 C C . ILE A 1 294 ? -6.420 30.191 22.173 1.00 41.06 294 ILE A C 1
ATOM 2256 O O . ILE A 1 294 ? -5.313 29.821 22.560 1.00 41.06 294 ILE A O 1
ATOM 2260 N N . GLN A 1 295 ? -6.685 31.498 22.129 1.00 38.28 295 GLN A N 1
ATOM 2261 C CA . GLN A 1 295 ? -5.640 32.531 22.267 1.00 38.28 295 GLN A CA 1
ATOM 2262 C C . GLN A 1 295 ? -5.183 32.821 23.713 1.00 38.28 295 GLN A C 1
ATOM 2264 O O . GLN A 1 295 ? -4.098 33.367 23.915 1.00 38.28 295 GLN A O 1
ATOM 2269 N N . SER A 1 296 ? -5.948 32.415 24.730 1.00 37.88 296 SER A N 1
ATOM 2270 C CA . SER A 1 296 ? -5.663 32.697 26.150 1.00 37.88 296 SER A CA 1
ATOM 2271 C C . SER A 1 296 ? -4.709 31.692 26.820 1.00 37.88 296 SER A C 1
ATOM 2273 O O . SER A 1 296 ? -4.088 32.005 27.837 1.00 37.88 296 SER A O 1
ATOM 2275 N N . SER A 1 297 ? -4.524 30.503 26.239 1.00 39.12 297 SER A N 1
ATOM 2276 C CA . SER A 1 297 ? -3.780 29.390 26.851 1.00 39.12 297 SER A CA 1
ATOM 2277 C C . SER A 1 297 ? -2.254 29.494 26.710 1.00 39.12 297 SER A C 1
ATOM 2279 O O . SER A 1 297 ? -1.528 28.985 27.565 1.00 39.12 297 SER A O 1
ATOM 2281 N N . LYS A 1 298 ? -1.742 30.242 25.720 1.00 35.19 298 LYS A N 1
ATOM 2282 C CA . LYS A 1 298 ? -0.292 30.489 25.555 1.00 35.19 298 LYS A CA 1
ATOM 2283 C C . LYS A 1 298 ? 0.321 31.317 26.693 1.00 35.19 298 LYS A C 1
ATOM 2285 O O . LYS A 1 298 ? 1.491 31.136 27.012 1.00 35.19 298 LYS A O 1
ATOM 2290 N N . LYS A 1 299 ? -0.458 32.192 27.346 1.00 32.16 299 LYS A N 1
ATOM 2291 C CA . LYS A 1 299 ? 0.024 33.047 28.451 1.00 32.16 299 LYS A CA 1
ATOM 2292 C C . LYS A 1 299 ? 0.181 32.295 29.781 1.00 32.16 299 LYS A C 1
ATOM 2294 O O . LYS A 1 299 ? 0.930 32.746 30.641 1.00 32.16 299 LYS A O 1
ATOM 2299 N N . ALA A 1 300 ? -0.483 31.149 29.947 1.00 34.19 300 ALA A N 1
ATOM 2300 C CA . ALA A 1 300 ? -0.433 30.352 31.176 1.00 34.19 300 ALA A CA 1
ATOM 2301 C C . ALA A 1 300 ? 0.779 29.400 31.250 1.00 34.19 300 ALA A C 1
ATOM 2303 O O . ALA A 1 300 ? 1.112 28.924 32.332 1.00 34.19 300 ALA A O 1
ATOM 2304 N N . MET A 1 301 ? 1.467 29.139 30.131 1.00 33.50 301 MET A N 1
ATOM 2305 C CA . MET A 1 301 ? 2.595 28.195 30.080 1.00 33.50 301 MET A CA 1
ATOM 2306 C C . MET A 1 301 ? 3.885 28.716 30.739 1.00 33.50 301 MET A C 1
ATOM 2308 O O . MET A 1 301 ? 4.792 27.926 30.975 1.00 33.50 301 MET A O 1
ATOM 2312 N N . SER A 1 302 ? 3.993 30.011 31.071 1.00 30.52 302 SER A N 1
ATOM 2313 C CA . SER A 1 302 ? 5.265 30.589 31.542 1.00 30.52 302 SER A CA 1
ATOM 2314 C C . SER A 1 302 ? 5.449 30.634 33.065 1.00 30.52 302 SER A C 1
ATOM 2316 O O . SER A 1 302 ? 6.492 31.097 33.525 1.00 30.52 302 SER A O 1
ATOM 2318 N N . LYS A 1 303 ? 4.471 30.208 33.876 1.00 32.81 303 LYS A N 1
ATOM 2319 C CA . LYS A 1 303 ? 4.583 30.249 35.346 1.00 32.81 303 LYS A CA 1
ATOM 2320 C C . LYS A 1 303 ? 3.822 29.099 36.004 1.00 32.81 303 LYS A C 1
ATOM 2322 O O . LYS A 1 303 ? 2.611 29.188 36.165 1.00 32.81 303 LYS A O 1
ATOM 2327 N N . ASN A 1 304 ? 4.539 28.050 36.415 1.00 32.97 304 ASN A N 1
ATOM 2328 C CA . ASN A 1 304 ? 4.544 27.517 37.791 1.00 32.97 304 ASN A CA 1
ATOM 2329 C C . ASN A 1 304 ? 4.999 26.052 37.860 1.00 32.97 304 ASN A C 1
ATOM 2331 O O . ASN A 1 304 ? 4.431 25.162 37.232 1.00 32.97 304 ASN A O 1
ATOM 2335 N N . ASN A 1 305 ? 5.976 25.819 38.741 1.00 35.06 305 ASN A N 1
ATOM 2336 C CA . ASN A 1 305 ? 6.351 24.518 39.284 1.00 35.06 305 ASN A CA 1
ATOM 2337 C C . ASN A 1 305 ? 5.156 23.876 40.002 1.00 35.06 305 ASN A C 1
ATOM 2339 O O . ASN A 1 305 ? 4.841 24.236 41.135 1.00 35.06 305 ASN A O 1
ATOM 2343 N N . LEU A 1 306 ? 4.521 22.888 39.379 1.00 36.22 306 LEU A N 1
ATOM 2344 C CA . LEU A 1 306 ? 3.547 22.028 40.043 1.00 36.22 306 LEU A CA 1
ATOM 2345 C C . LEU A 1 306 ? 4.114 20.612 40.160 1.00 36.22 306 LEU A C 1
ATOM 2347 O O . LEU A 1 306 ? 4.001 19.792 39.252 1.00 36.22 306 LEU A O 1
ATOM 2351 N N . LYS A 1 307 ? 4.717 20.311 41.317 1.00 34.88 307 LYS A N 1
ATOM 2352 C CA . LYS A 1 307 ? 5.003 18.931 41.735 1.00 34.88 307 LYS A CA 1
ATOM 2353 C C . LYS A 1 307 ? 3.678 18.242 42.063 1.00 34.88 307 LYS A C 1
ATOM 2355 O O . LYS A 1 307 ? 3.164 18.360 43.174 1.00 34.88 307 LYS A O 1
ATOM 2360 N N . TYR A 1 308 ? 3.107 17.529 41.099 1.00 42.38 308 TYR A N 1
ATOM 2361 C CA . TYR A 1 308 ? 1.936 16.690 41.335 1.00 42.38 308 TYR A CA 1
ATOM 2362 C C . TYR A 1 308 ? 2.349 15.310 41.856 1.00 42.38 308 TYR A C 1
ATOM 2364 O O . TYR A 1 308 ? 3.279 14.683 41.355 1.00 42.38 308 TYR A O 1
ATOM 2372 N N . ASN A 1 309 ? 1.636 14.818 42.871 1.00 43.47 309 ASN A N 1
ATOM 2373 C CA . ASN A 1 309 ? 1.848 13.486 43.430 1.00 43.47 309 ASN A CA 1
ATOM 2374 C C . ASN A 1 309 ? 1.307 12.423 42.455 1.00 43.47 309 ASN A C 1
ATOM 2376 O O . ASN A 1 309 ? 0.108 12.130 42.438 1.00 43.47 309 ASN A O 1
ATOM 2380 N N . ILE A 1 310 ? 2.208 11.862 41.646 1.00 42.72 310 ILE A N 1
ATOM 2381 C CA . ILE A 1 310 ? 1.942 10.835 40.626 1.00 42.72 310 ILE A CA 1
ATOM 2382 C C . ILE A 1 310 ? 1.158 9.645 41.204 1.00 42.72 310 ILE A C 1
ATOM 2384 O O . ILE A 1 310 ? 0.265 9.117 40.541 1.00 42.72 310 ILE A O 1
ATOM 2388 N N . ASN A 1 311 ? 1.393 9.272 42.465 1.00 44.69 311 ASN A N 1
ATOM 2389 C CA . ASN A 1 311 ? 0.699 8.146 43.095 1.00 44.69 311 ASN A CA 1
ATOM 2390 C C . ASN A 1 311 ? -0.797 8.426 43.300 1.00 44.69 311 ASN A C 1
ATOM 2392 O O . ASN A 1 311 ? -1.620 7.519 43.186 1.00 44.69 311 ASN A O 1
ATOM 2396 N N . LYS A 1 312 ? -1.182 9.689 43.524 1.00 45.91 312 LYS A N 1
ATOM 2397 C CA . LYS A 1 312 ? -2.594 10.086 43.632 1.00 45.91 312 LYS A CA 1
ATOM 2398 C C . LYS A 1 312 ? -3.303 10.042 42.274 1.00 45.91 312 LYS A C 1
ATOM 2400 O O . LYS A 1 312 ? -4.464 9.650 42.216 1.00 45.91 312 LYS A O 1
ATOM 2405 N N . LEU A 1 313 ? -2.607 10.401 41.194 1.00 42.84 313 LEU A N 1
ATOM 2406 C CA . LEU A 1 313 ? -3.123 10.315 39.821 1.00 42.84 313 LEU A CA 1
ATOM 2407 C C . LEU A 1 313 ? -3.290 8.860 39.370 1.00 42.84 313 LEU A C 1
ATOM 2409 O O . LEU A 1 313 ? -4.359 8.505 38.881 1.00 42.84 313 LEU A O 1
ATOM 2413 N N . LYS A 1 314 ? -2.290 8.005 39.626 1.00 45.91 314 LYS A N 1
ATOM 2414 C CA . LYS A 1 314 ? -2.362 6.560 39.351 1.00 45.91 314 LYS A CA 1
ATOM 2415 C C . LYS A 1 314 ? -3.513 5.895 40.107 1.00 45.91 314 LYS A C 1
ATOM 2417 O O . LYS A 1 314 ? -4.280 5.142 39.516 1.00 45.91 314 LYS A O 1
ATOM 2422 N N . ARG A 1 315 ? -3.697 6.233 41.388 1.00 47.03 315 ARG A N 1
ATOM 2423 C CA . ARG A 1 315 ? -4.805 5.707 42.196 1.00 47.03 315 ARG A CA 1
ATOM 2424 C C . ARG A 1 315 ? -6.172 6.100 41.629 1.00 47.03 315 ARG A C 1
ATOM 2426 O O . ARG A 1 315 ? -7.023 5.237 41.476 1.00 47.03 315 ARG A O 1
ATOM 2433 N N . VAL A 1 316 ? -6.370 7.369 41.265 1.00 43.38 316 VAL A N 1
ATOM 2434 C CA . VAL A 1 316 ? -7.642 7.840 40.686 1.00 43.38 316 VAL A CA 1
ATOM 2435 C C . VAL A 1 316 ? -7.894 7.240 39.298 1.00 43.38 316 VAL A C 1
ATOM 2437 O O . VAL A 1 316 ? -9.036 6.922 38.981 1.00 43.38 316 VAL A O 1
ATOM 2440 N N . ALA A 1 317 ? -6.858 7.055 38.479 1.00 45.81 317 ALA A N 1
ATOM 2441 C CA . ALA A 1 317 ? -6.990 6.407 37.174 1.00 45.81 317 ALA A CA 1
ATOM 2442 C C . ALA A 1 317 ? -7.350 4.918 37.297 1.00 45.81 317 ALA A C 1
ATOM 2444 O O . ALA A 1 317 ? -8.226 4.450 36.573 1.00 45.81 317 ALA A O 1
ATOM 2445 N N . ASN A 1 318 ? -6.748 4.210 38.259 1.00 45.78 318 ASN A N 1
ATOM 2446 C CA . ASN A 1 318 ? -7.085 2.818 38.567 1.00 45.78 318 ASN A CA 1
ATOM 2447 C C . ASN A 1 318 ? -8.500 2.686 39.147 1.00 45.78 318 ASN A C 1
ATOM 2449 O O . ASN A 1 318 ? -9.253 1.827 38.709 1.00 45.78 318 ASN A O 1
ATOM 2453 N N . GLU A 1 319 ? -8.901 3.573 40.066 1.00 43.06 319 GLU A N 1
ATOM 2454 C CA . GLU A 1 319 ? -10.258 3.601 40.644 1.00 43.06 319 GLU A CA 1
ATOM 2455 C C . GLU A 1 319 ? -11.361 3.827 39.588 1.00 43.06 319 GLU A C 1
ATOM 2457 O O . GLU A 1 319 ? -12.525 3.557 39.864 1.00 43.06 319 GLU A O 1
ATOM 2462 N N . ASN A 1 320 ? -11.024 4.337 38.397 1.00 40.50 320 ASN A N 1
ATOM 2463 C CA . ASN A 1 320 ? -11.990 4.659 37.341 1.00 40.50 320 ASN A CA 1
ATOM 2464 C C . ASN A 1 320 ? -11.746 3.882 36.030 1.00 40.50 320 ASN A C 1
ATOM 2466 O O . ASN A 1 320 ? -12.310 4.261 35.008 1.00 40.50 320 ASN A O 1
ATOM 2470 N N . ASN A 1 321 ? -10.926 2.818 36.040 1.00 38.88 321 ASN A N 1
ATOM 2471 C CA . ASN A 1 321 ? -10.587 2.004 34.857 1.00 38.88 321 ASN A CA 1
ATOM 2472 C C . ASN A 1 321 ? -10.065 2.811 33.647 1.00 38.88 321 ASN A C 1
ATOM 2474 O O . ASN A 1 321 ? -10.281 2.443 32.496 1.00 38.88 321 ASN A O 1
ATOM 2478 N N . VAL A 1 322 ? -9.342 3.910 33.898 1.00 39.69 322 VAL A N 1
ATOM 2479 C CA . VAL A 1 322 ? -8.748 4.774 32.853 1.00 39.69 322 VAL A CA 1
ATOM 2480 C C . VAL A 1 322 ? -7.220 4.633 32.794 1.00 39.69 322 VAL A C 1
ATOM 2482 O O . VAL A 1 322 ? -6.513 5.519 32.314 1.00 39.69 322 VAL A O 1
ATOM 2485 N N . SER A 1 323 ? -6.692 3.519 33.306 1.00 40.38 323 SER A N 1
ATOM 2486 C CA . SER A 1 323 ? -5.258 3.227 33.439 1.00 40.38 323 SER A CA 1
ATOM 2487 C C . SER A 1 323 ? -4.494 3.247 32.108 1.00 40.38 323 SER A C 1
ATOM 2489 O O . SER A 1 323 ? -3.316 3.594 32.098 1.00 40.38 323 SER A O 1
ATOM 2491 N N . LEU A 1 324 ? -5.170 2.986 30.984 1.00 36.84 324 LEU A N 1
ATOM 2492 C CA . LEU A 1 324 ? -4.599 3.053 29.630 1.00 36.84 324 LEU A CA 1
ATOM 2493 C C . LEU A 1 324 ? -4.142 4.464 29.211 1.00 36.84 324 LEU A C 1
ATOM 2495 O O . LEU A 1 324 ? -3.221 4.580 28.410 1.00 36.84 324 LEU A O 1
ATOM 2499 N N . LEU A 1 325 ? -4.712 5.538 29.779 1.00 37.03 325 LEU A N 1
ATOM 2500 C CA . LEU A 1 325 ? -4.278 6.919 29.495 1.00 37.03 325 LEU A CA 1
ATOM 2501 C C . LEU A 1 325 ? -2.985 7.316 30.225 1.00 37.03 325 LEU A C 1
ATOM 2503 O O . LEU A 1 325 ? -2.412 8.361 29.926 1.00 37.03 325 LEU A O 1
ATOM 2507 N N . LEU A 1 326 ? -2.530 6.520 31.197 1.00 40.97 326 LEU A N 1
ATOM 2508 C CA . LEU A 1 326 ? -1.348 6.813 32.007 1.00 40.97 326 LEU A CA 1
ATOM 2509 C C . LEU A 1 326 ? -0.297 5.715 31.861 1.00 40.97 326 LEU A C 1
ATOM 2511 O O . LEU A 1 326 ? 0.219 5.210 32.859 1.00 40.97 326 LEU A O 1
ATOM 2515 N N . ASN A 1 327 ? 0.087 5.397 30.626 1.00 36.22 327 ASN A N 1
ATOM 2516 C CA . ASN A 1 327 ? 1.339 4.686 30.369 1.00 36.22 327 ASN A CA 1
ATOM 2517 C C . ASN A 1 327 ? 2.536 5.644 30.561 1.00 36.22 327 ASN A C 1
ATOM 2519 O O . ASN A 1 327 ? 3.320 5.911 29.660 1.00 36.22 327 ASN A O 1
ATOM 2523 N N . LEU A 1 328 ? 2.654 6.209 31.767 1.00 37.72 328 LEU A N 1
ATOM 2524 C CA . LEU A 1 328 ? 3.840 6.918 32.242 1.00 37.72 328 LEU A CA 1
ATOM 2525 C C . LEU A 1 328 ? 4.833 5.866 32.749 1.00 37.72 328 LEU A C 1
ATOM 2527 O O . LEU A 1 328 ? 5.001 5.693 33.959 1.00 37.72 328 LEU A O 1
ATOM 2531 N N . ASN A 1 329 ? 5.424 5.130 31.810 1.00 31.25 329 ASN A N 1
ATOM 2532 C CA . ASN A 1 329 ? 6.514 4.184 32.047 1.00 31.25 329 ASN A CA 1
ATOM 2533 C C . ASN A 1 329 ? 7.857 4.722 31.523 1.00 31.25 329 ASN A C 1
ATOM 2535 O O . ASN A 1 329 ? 8.720 3.949 31.125 1.00 31.25 329 ASN A O 1
ATOM 2539 N N . ASP A 1 330 ? 8.073 6.038 31.593 1.00 30.47 330 ASP A N 1
ATOM 2540 C CA . ASP A 1 330 ? 9.431 6.578 31.564 1.00 30.47 330 ASP A CA 1
ATOM 2541 C C . ASP A 1 330 ? 10.040 6.483 32.966 1.00 30.47 330 ASP A C 1
ATOM 2543 O O . ASP A 1 330 ? 9.863 7.340 33.833 1.00 30.47 330 ASP A O 1
ATOM 2547 N N . THR A 1 331 ? 10.764 5.389 33.189 1.00 30.50 331 THR A N 1
ATOM 2548 C CA . THR A 1 331 ? 11.623 5.147 34.355 1.00 30.50 331 THR A CA 1
ATOM 2549 C C . THR A 1 331 ? 12.960 5.896 34.306 1.00 30.50 331 THR A C 1
ATOM 2551 O O . THR A 1 331 ? 13.819 5.655 35.150 1.00 30.50 331 THR A O 1
ATOM 2554 N N . HIS A 1 332 ? 13.147 6.873 33.416 1.00 28.84 332 HIS A N 1
ATOM 2555 C CA . HIS A 1 332 ? 14.275 7.806 33.503 1.00 28.84 332 HIS A CA 1
ATOM 2556 C C . HIS A 1 332 ? 13.928 9.014 34.371 1.00 28.84 332 HIS A C 1
ATOM 2558 O O . HIS A 1 332 ? 13.771 10.116 33.869 1.00 28.84 332 HIS A O 1
ATOM 2564 N N . LEU A 1 333 ? 13.786 8.792 35.680 1.00 29.03 333 LEU A N 1
ATOM 2565 C CA . LEU A 1 333 ? 13.915 9.820 36.731 1.00 29.03 333 LEU A CA 1
ATOM 2566 C C . LEU A 1 333 ? 14.074 9.181 38.127 1.00 29.03 333 LEU A C 1
ATOM 2568 O O . LEU A 1 333 ? 13.746 9.782 39.151 1.00 29.03 333 LEU A O 1
ATOM 2572 N N . LEU A 1 334 ? 14.584 7.945 38.179 1.00 25.86 334 LEU A N 1
ATOM 2573 C CA . LEU A 1 334 ? 15.173 7.400 39.394 1.00 25.86 334 LEU A CA 1
ATOM 2574 C C . LEU A 1 334 ? 16.660 7.745 39.376 1.00 25.86 334 LEU A C 1
ATOM 2576 O O . LEU A 1 334 ? 17.446 7.059 38.733 1.00 25.86 334 LEU A O 1
ATOM 2580 N N . ASP A 1 335 ? 17.025 8.792 40.110 1.00 26.28 335 ASP A N 1
ATOM 2581 C CA . ASP A 1 335 ? 18.306 8.784 40.800 1.00 26.28 335 ASP A CA 1
ATOM 2582 C C . ASP A 1 335 ? 18.043 8.800 42.307 1.00 26.28 335 ASP A C 1
ATOM 2584 O O . ASP A 1 335 ? 17.256 9.592 42.840 1.00 26.28 335 ASP A O 1
ATOM 2588 N N . THR A 1 336 ? 18.654 7.837 42.982 1.00 31.30 336 THR A N 1
ATOM 2589 C CA . THR A 1 336 ? 18.527 7.595 44.412 1.00 31.30 336 THR A CA 1
ATOM 2590 C C . THR A 1 336 ? 19.823 7.992 45.105 1.00 31.30 336 THR A C 1
ATOM 2592 O O . THR A 1 336 ? 20.874 7.457 44.784 1.00 31.30 336 THR A O 1
ATOM 2595 N N . LYS A 1 337 ? 19.675 8.785 46.177 1.00 31.09 337 LYS A N 1
ATOM 2596 C CA . LYS A 1 337 ? 20.622 9.033 47.287 1.00 31.09 337 LYS A CA 1
ATOM 2597 C C . LYS A 1 337 ? 21.788 10.005 47.022 1.00 31.09 337 LYS A C 1
ATOM 2599 O O . LYS A 1 337 ? 22.823 9.629 46.498 1.00 31.09 337 LYS A O 1
ATOM 2604 N N . LYS A 1 338 ? 21.741 11.148 47.718 1.00 29.67 338 LYS A N 1
ATOM 2605 C CA . LYS A 1 338 ? 22.371 11.296 49.050 1.00 29.67 338 LYS A CA 1
ATOM 2606 C C . LYS A 1 338 ? 21.803 12.508 49.805 1.00 29.67 338 LYS A C 1
ATOM 2608 O O . LYS A 1 338 ? 21.805 13.625 49.305 1.00 29.67 338 LYS A O 1
ATOM 2613 N N . LYS A 1 339 ? 21.320 12.265 51.028 1.00 37.88 339 LYS A N 1
ATOM 2614 C CA . LYS A 1 339 ? 21.234 13.268 52.098 1.00 37.88 339 LYS A CA 1
ATOM 2615 C C . LYS A 1 339 ? 22.583 13.279 52.828 1.00 37.88 339 LYS A C 1
ATOM 2617 O O . LYS A 1 339 ? 23.030 12.203 53.208 1.00 37.88 339 LYS A O 1
ATOM 2622 N N . GLY A 1 340 ? 23.118 14.477 53.068 1.00 42.81 340 GLY A N 1
ATOM 2623 C CA . GLY A 1 340 ? 23.904 14.848 54.253 1.00 42.81 340 GLY A CA 1
ATOM 2624 C C . GLY A 1 340 ? 25.379 14.442 54.308 1.00 42.81 340 GLY A C 1
ATOM 2625 O O . GLY A 1 340 ? 25.688 13.298 54.625 1.00 42.81 340 GLY A O 1
ATOM 2626 N N . SER A 1 341 ? 26.261 15.425 54.123 1.00 35.62 341 SER A N 1
ATOM 2627 C CA . SER A 1 341 ? 27.015 16.072 55.214 1.00 35.62 341 SER A CA 1
ATOM 2628 C C . SER A 1 341 ? 27.301 17.510 54.809 1.00 35.62 341 SER A C 1
ATOM 2630 O O . SER A 1 341 ? 27.853 17.656 53.694 1.00 35.62 341 SER A O 1
#

Mean predicted aligned error: 12.66 Å

Secondary structure (DSSP, 8-state):
-EEEEEE-SSS--EEEEEEE-EEEEE--TTS-S-STT--GGGGGGGGHHHHHHHHHHHHHHHH--SSEEEEEEE-EEEE--STTS--TT-EEE-TTS-EEE-S-TT--HHHHHHHHHHHHHHTT-SEEEEEE---THHHHHTTTTPEEEEES-HHHHHHHHHHHHHHT--EEE----GGGGGGG--SSSSEES--SS-S-HHHHHHHHHHTT-SSSEEEEEE-TTTSEETTTTEE--TTHHHHHT-GGG--SSSHHHHHS-HHHHHHHHHHTHHHHHHTT--HHHHHHHHSS-GGGGGGGGGS------HHHHHHHHHHTT-GGGG-----TT--------

Solvent-accessible surface area (backbone atoms only — not comparable to full-atom values): 19129 Å² total; per-residue (Å²): 108,49,78,48,77,49,73,30,59,74,75,71,81,41,36,36,29,34,37,8,31,20,30,54,34,47,45,15,21,78,50,50,51,75,56,91,90,52,54,48,91,56,20,64,55,35,22,44,16,26,52,14,37,52,46,20,48,52,51,44,70,68,72,55,48,60,26,30,32,41,36,36,35,24,48,53,48,67,40,52,76,54,100,83,44,78,50,68,68,42,72,48,70,44,90,85,69,51,34,33,28,27,67,42,44,61,52,45,60,59,56,41,42,32,44,45,40,41,52,47,56,72,72,68,39,62,34,40,41,35,31,22,52,68,34,78,56,36,46,78,74,56,28,54,70,32,24,41,33,36,58,85,28,71,70,61,50,52,36,48,49,51,7,13,65,75,47,72,45,49,59,42,85,48,72,70,62,72,86,54,55,74,53,33,55,42,96,86,35,76,19,24,66,47,56,88,91,54,87,59,52,56,40,50,48,50,53,56,47,52,74,34,52,91,84,57,43,33,34,40,34,40,28,45,21,27,37,49,38,77,94,75,74,42,76,61,63,50,49,19,52,27,62,55,44,24,55,88,57,58,71,81,85,66,60,62,71,72,67,37,50,78,69,49,41,53,48,41,59,71,67,47,46,62,57,38,67,74,66,73,59,54,71,66,64,52,55,75,70,56,86,65,78,83,78,68,61,72,74,59,75,82,70,79,94,74,90,70,66,61,69,61,55,53,50,54,26,56,78,63,77,46,49,84,81,61,80,78,75,76,74,87,76,80,82,82,88,84,85,87,134

pLDDT: mean 80.18, std 24.74, range [25.86, 98.94]

Foldseek 3Di:
DDKDKAAADDAAPFEEEEEFQAACACQQEVLGLPDPPSPSVLRNCQRLQLLLLVLLVVVCVVLRFHNYMYMRYYLHDHHYYDPPHDDQQDWDAAPVRFIERENTSSQCSLVSLLNRLLVSVVVVGQEYEYEGLGDPCCCVVVNAQEKEKEWDDPVQVVLLCVLCVVLVRHYDYDYLDVVCLVQQPDPPTRGYSGHPVDPPGVSVSVSSSVVSHDDHTYMYINNSRHQADVVVRGGPSRNNSSVNSRCVSDDDDDCPLVVDDPVRVVCCVVPVVVVCLLPVPDPVSVCVPPVDDPPPSVVVNPDDDDPDDVVVVCVVCVVVVNNVVPPVPPPPPDDDDDDDD

Sequence (341 aa):
FIHLTYKGKGEIKKKIAFVGKGITFDAGGYNLKAGPGSMIELMKFDMSGCAAVLGSAYCIGTIKPEHVEVHFLSAVCENMISQNAYRPGDIVTASNGKTIEVGNTDAEGRLTLADALVYAEKIGVDHIVDIATLTGAMLFSLGTSYAGVFGNDEKLINKILASSKSSSEPVWWLPIIKEYKKFISSRCADMNNTTTNSKASSIIASLFLNEFVQSTSWAHIDIAGAAWIFNDSKPKGFGVRLLSEYKSIDLFNDNIYNGLTRKGKNKFKKYILPYLKLNACNLELLKLLDGENIQSSKKAMSKNNLKYNINKLKRVANENNVSLLLNLNDTHLLDTKKKGS

InterPro domains:
  IPR000819 Peptidase M17, leucyl aminopeptidase, C-terminal [PF00883] (1-243)
  IPR000819 Peptidase M17, leucyl aminopeptidase, C-terminal [PS00631] (104-111)
  IPR011356 Peptidase M17, leucine aminopeptidase/peptidase B [PR00481] (16-33)
  IPR011356 Peptidase M17, leucine aminopeptidase/peptidase B [PR00481] (40-61)
  IPR011356 Peptidase M17, leucine aminopeptidase/peptidase B [PR00481] (78-99)
  IPR011356 Peptidase M17, leucine aminopeptidase/peptidase B [PR00481] (100-120)
  IPR011356 Peptidase M17, leucine aminopeptidase/peptidase B [PR00481] (128-143)
  IPR011356 Peptidase M17, leucine aminopeptidase/peptidase B [PTHR11963] (1-246)
  IPR011356 Peptidase M17, leucine aminopeptidase/peptidase B [cd00433] (1-246)

Organism: Plasmodium chabaudi chabaudi (NCBI:txid31271)

Nearest PDB structures (foldseek):
  3kqx-assembly2_H  TM=9.942E-01  e=7.105E-43  Plasmodium falciparum 3D7
  3kr5-assembly2_H  TM=9.944E-01  e=2.645E-42  Plasmodium falciparum 3D7
  8ez4-assembly1_F  TM=9.994E-01  e=4.528E-42  Plasmodium falciparum
  4r76-assembly2_G  TM=9.999E-01  e=1.409E-41  Plasmodium falciparum FcB1/Columbia
  8ez4-assembly1_D  TM=9.890E-01  e=2.141E-41  Plasmodium falciparum